Protein AF-0000000080444656 (afdb_homodimer)

Organism: Brassica campestris (NCBI:txid3711)

InterPro domains:
  IPR000922 D-galactoside/L-rhamnose binding SUEL lectin domain [PF02140] (68-140)
  IPR000922 D-galactoside/L-rhamnose binding SUEL lectin domain [PS50228] (54-140)
  IPR043159 D-galactoside/L-rhamnose binding SUEL lectin domain superfamily [G3DSA:2.60.120.740] (39-146)

Solvent-accessible surface area (backbone atoms only — not comparable to full-atom values): 18114 Å² total; per-residue (Å²): 140,79,90,79,83,89,85,91,83,85,91,84,93,83,93,84,92,83,86,79,80,83,78,79,77,78,71,78,71,77,72,74,72,74,70,71,68,70,73,66,72,77,64,67,63,57,49,76,47,60,48,78,46,75,60,71,85,49,70,46,76,50,66,36,79,90,41,89,51,22,20,24,74,42,73,79,41,45,34,38,13,45,47,46,66,53,46,96,90,38,76,57,70,44,81,44,92,27,42,17,86,47,23,42,61,53,49,43,73,64,29,58,78,27,42,60,32,78,43,59,72,46,44,88,71,42,39,66,45,74,52,91,63,71,37,25,38,40,37,24,34,30,27,32,60,109,134,91,79,89,79,90,86,84,92,76,89,78,92,79,75,89,81,82,83,80,80,80,77,80,76,77,71,79,72,78,72,74,71,76,68,72,69,70,72,64,74,76,66,67,62,58,50,77,48,61,48,78,46,77,60,70,83,49,70,46,76,49,65,34,79,90,42,88,53,22,22,23,73,43,72,80,40,45,33,35,12,46,47,45,67,52,47,96,89,38,73,57,68,45,81,46,91,28,40,16,86,49,24,43,61,53,49,43,72,65,30,58,76,26,43,57,31,78,42,61,71,45,47,88,71,42,39,67,46,74,53,92,63,70,39,26,38,40,38,24,34,30,27,30,60,108

Secondary structure (DSSP, 8-state):
------------------------------------------S-SEEEEEEEEE----EEEEE-TT-TTEEEEEEEEEEEES-EE--SS---EE--SS--TTHHHHHHHHHTT-SEEEEE-SHHHH-----SS--EEEEEEEEEE-/------------------------------------------S-SEEEEEEEEE----EEEEE-TT-TTEEEEEEEEEEEES-EE--SS---EE--SS--TTHHHHHHHHHTT-SEEEEE-SHHHH-----SS--EEEEEEEEEE-

Foldseek 3Di:
DDDDDDDDDYDDDDDDDDPDDPPPPPPPPPCPCPCPVPVPVPDDPDDDDDDDDDDDFAKDKDAPPPDPQKFWADWPDKWWFAKDDDDPVTLDIGDDDFTQPCGSVLCCVFGHPGRMGMDGNDCVRRNDTRYPDRTDMDIRTDMDGD/DDDDDDDDDDDDDDDPDDPDPPPPPPPPPPCPPPCPVPVPVPDDPDDDDDDDDDDDFAKDKDAPPPDPQKFWADWPDKWWFAKDDDDPVTLDIGDDDFTQPCGSVLCCVFGHPGRMGMDGRDCVRRNDTRYPDRTDMDIRTDMDGD

Structure (mmCIF, N/CA/C/O backbone):
data_AF-0000000080444656-model_v1
#
loop_
_entity.id
_entity.type
_entity.pdbx_descript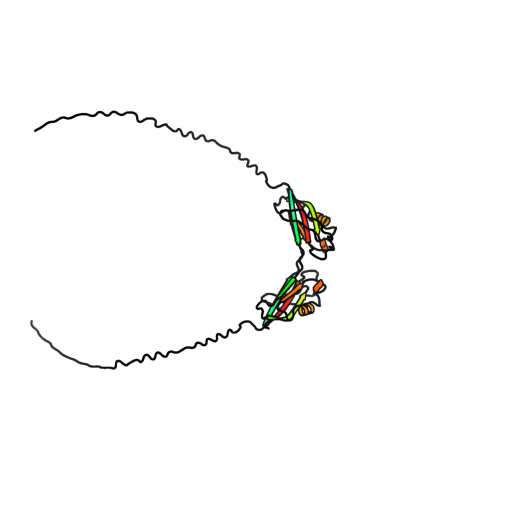ion
1 polymer 'SUEL-type lectin domain-containing protein'
#
loop_
_atom_site.group_PDB
_atom_site.id
_atom_site.type_symbol
_atom_site.label_atom_id
_atom_site.label_alt_id
_atom_site.label_comp_id
_atom_site.label_asym_id
_atom_site.label_entity_id
_atom_site.label_seq_id
_atom_site.pdbx_PDB_ins_code
_atom_site.Cartn_x
_atom_site.Cartn_y
_atom_site.Cartn_z
_atom_site.occupancy
_atom_site.B_iso_or_equiv
_atom_site.auth_seq_id
_atom_site.auth_comp_id
_atom_site.auth_asym_id
_atom_site.auth_atom_id
_atom_site.pdbx_PDB_model_num
ATOM 1 N N . MET A 1 1 ? 5.754 -93.5 90.625 1 20.2 1 MET A N 1
ATOM 2 C CA . MET A 1 1 ? 5.852 -94.562 89.688 1 20.2 1 MET A CA 1
ATOM 3 C C . MET A 1 1 ? 6.762 -94.25 88.5 1 20.2 1 MET A C 1
ATOM 5 O O . MET A 1 1 ? 6.801 -93.062 88.125 1 20.2 1 MET A O 1
ATOM 9 N N . ASP A 1 2 ? 7.363 -95.188 87.75 1 24.02 2 ASP A N 1
ATOM 10 C CA . ASP A 1 2 ? 8.609 -95.562 87.125 1 24.02 2 ASP A CA 1
ATOM 11 C C . ASP A 1 2 ? 8.641 -95.125 85.688 1 24.02 2 ASP A C 1
ATOM 13 O O . ASP A 1 2 ? 9.719 -94.875 85.125 1 24.02 2 ASP A O 1
ATOM 17 N N . THR A 1 3 ? 7.578 -95.375 84.875 1 22.7 3 THR A N 1
ATOM 18 C CA . THR A 1 3 ? 7.949 -96.188 83.688 1 22.7 3 THR A CA 1
ATOM 19 C C . THR A 1 3 ? 8.828 -95.312 82.75 1 22.7 3 THR A C 1
ATOM 21 O O . THR A 1 3 ? 8.766 -94.062 82.812 1 22.7 3 THR A O 1
ATOM 24 N N . SER A 1 4 ? 9.414 -96.062 81.812 1 22.03 4 SER A N 1
ATOM 25 C CA . SER A 1 4 ? 10.57 -96.438 81 1 22.03 4 SER A CA 1
ATOM 26 C C . SER A 1 4 ? 10.641 -95.688 79.688 1 22.03 4 SER A C 1
ATOM 28 O O . SER A 1 4 ? 11.688 -95.125 79.312 1 22.03 4 SER A O 1
ATOM 30 N N . HIS A 1 5 ? 9.82 -96.188 78.688 1 20.22 5 HIS A N 1
ATOM 31 C CA . HIS A 1 5 ? 10.523 -96.938 77.625 1 20.22 5 HIS A CA 1
ATOM 32 C C . HIS A 1 5 ? 11.07 -95.938 76.562 1 20.22 5 HIS A C 1
ATOM 34 O O . HIS A 1 5 ? 12.25 -96 76.188 1 20.22 5 HIS A O 1
ATOM 40 N N . CYS A 1 6 ? 10.328 -95.938 75.438 1 23.39 6 CYS A N 1
ATOM 41 C CA . CYS A 1 6 ? 10.656 -96.562 74.188 1 23.39 6 CYS A CA 1
ATOM 42 C C . CYS A 1 6 ? 11.562 -95.75 73.312 1 23.39 6 CYS A C 1
ATOM 44 O O . CYS A 1 6 ? 11.523 -94.5 73.375 1 23.39 6 CYS A O 1
ATOM 46 N N . HIS A 1 7 ? 11.898 -96.312 72 1 22.19 7 HIS A N 1
ATOM 47 C CA . HIS A 1 7 ? 12.906 -96.812 71.125 1 22.19 7 HIS A CA 1
ATOM 48 C C . HIS A 1 7 ? 13.219 -95.812 70 1 22.19 7 HIS A C 1
ATOM 50 O O . HIS A 1 7 ? 14.383 -95.5 69.75 1 22.19 7 HIS A O 1
ATOM 56 N N . TYR A 1 8 ? 12.445 -96 68.812 1 22.83 8 TYR A N 1
ATOM 57 C CA . TYR A 1 8 ? 13 -96.625 67.562 1 22.83 8 TYR A CA 1
ATOM 58 C C . TYR A 1 8 ? 13.742 -95.562 66.75 1 22.83 8 TYR A C 1
ATOM 60 O O . TYR A 1 8 ? 13.508 -94.375 66.875 1 22.83 8 TYR A O 1
ATOM 68 N N . GLN A 1 9 ? 13.766 -95.875 65.312 1 23.78 9 GLN A N 1
ATOM 69 C CA . GLN A 1 9 ? 14.641 -96.375 64.312 1 23.78 9 GLN A CA 1
ATOM 70 C C . GLN A 1 9 ? 15.023 -95.25 63.312 1 23.78 9 GLN A C 1
ATOM 72 O O . GLN A 1 9 ? 16.203 -95 63.094 1 23.78 9 GLN A O 1
ATOM 77 N N . GLY A 1 10 ? 14.359 -95.188 62.094 1 20.27 10 GLY A N 1
ATOM 78 C CA . GLY A 1 10 ? 14.938 -95.688 60.875 1 20.27 10 GLY A CA 1
ATOM 79 C C . GLY A 1 10 ? 15.664 -94.625 60.062 1 20.27 10 GLY A C 1
ATOM 80 O O . GLY A 1 10 ? 16.844 -94.812 59.75 1 20.27 10 GLY A O 1
ATOM 81 N N . TYR A 1 11 ? 15.039 -94.25 58.781 1 22.5 11 TYR A N 1
ATOM 82 C CA . TYR A 1 11 ? 15.422 -94.688 57.438 1 22.5 11 TYR A CA 1
ATOM 83 C C . TYR A 1 11 ? 16.344 -93.625 56.781 1 22.5 11 TYR A C 1
ATOM 85 O O . TYR A 1 11 ? 16.359 -92.5 57.188 1 22.5 11 TYR A O 1
ATOM 93 N N . ILE A 1 12 ? 16.25 -93.5 55.344 1 25.95 12 ILE A N 1
ATOM 94 C CA . ILE A 1 12 ? 16.938 -93.938 54.125 1 25.95 12 ILE A CA 1
ATOM 95 C C . ILE A 1 12 ? 17.609 -92.688 53.5 1 25.95 12 ILE A C 1
ATOM 97 O O . ILE A 1 12 ? 18.797 -92.75 53.188 1 25.95 12 ILE A O 1
ATOM 101 N N . LEU A 1 13 ? 17.109 -92.188 52.219 1 22.67 13 LEU A N 1
ATOM 102 C CA . LEU A 1 13 ? 17.609 -92.5 50.875 1 22.67 13 LEU A CA 1
ATOM 103 C C . LEU A 1 13 ? 18.484 -91.375 50.375 1 22.67 13 LEU A C 1
ATOM 105 O O . LEU A 1 13 ? 18.391 -90.25 50.844 1 22.67 13 LEU A O 1
ATOM 109 N N . LEU A 1 14 ? 18.578 -91.25 48.844 1 21.33 14 LEU A N 1
ATOM 110 C CA . LEU A 1 14 ? 19.438 -91.438 47.688 1 21.33 14 LEU A CA 1
ATOM 111 C C . LEU A 1 14 ? 19.906 -90.125 47.125 1 21.33 14 LEU A C 1
ATOM 113 O O . LEU A 1 14 ? 21.109 -89.938 46.875 1 21.33 14 LEU A O 1
ATOM 117 N N . LEU A 1 15 ? 19.188 -89.438 46.094 1 24.52 15 LEU A N 1
ATOM 118 C CA . LEU A 1 15 ? 19.594 -89.438 44.688 1 24.52 15 LEU A CA 1
ATOM 119 C C . LEU A 1 15 ? 20.609 -88.312 44.406 1 24.52 15 LEU A C 1
ATOM 121 O O . LEU A 1 15 ? 20.531 -87.25 45.031 1 24.52 15 LEU A O 1
ATOM 125 N N . VAL A 1 16 ? 21.344 -88.312 43.094 1 25.53 16 VAL A N 1
ATOM 126 C CA . VAL A 1 16 ? 22.5 -88.25 42.219 1 25.53 16 VAL A CA 1
ATOM 127 C C . VAL A 1 16 ? 22.641 -86.875 41.625 1 25.53 16 VAL A C 1
ATOM 129 O O . VAL A 1 16 ? 23.734 -86.312 41.594 1 25.53 16 VAL A O 1
ATOM 132 N N . LEU A 1 17 ? 21.797 -86.312 40.562 1 26.06 17 LEU A N 1
ATOM 133 C CA . LEU A 1 17 ? 22.234 -86.188 39.188 1 26.06 17 LEU A CA 1
ATOM 134 C C . LEU A 1 17 ? 23.078 -84.938 39.031 1 26.06 17 LEU A C 1
ATOM 136 O O . LEU A 1 17 ? 23.031 -84 39.844 1 26.06 17 LEU A O 1
ATOM 140 N N . LEU A 1 18 ? 23.406 -84.562 37.438 1 30.03 18 LEU A N 1
ATOM 141 C CA . LEU A 1 18 ? 24.266 -84.188 36.312 1 30.03 18 LEU A CA 1
ATOM 142 C C . LEU A 1 18 ? 24.328 -82.625 36.156 1 30.03 18 LEU A C 1
ATOM 144 O O . LEU A 1 18 ? 23.297 -82 35.938 1 30.03 18 LEU A O 1
ATOM 148 N N . TYR A 1 19 ? 25.312 -82 36.656 1 33.66 19 TYR A N 1
ATOM 149 C CA . TYR A 1 19 ? 25.797 -80.625 36.5 1 33.66 19 TYR A CA 1
ATOM 150 C C . TYR A 1 19 ? 26.078 -80.312 35.031 1 33.66 19 TYR A C 1
ATOM 152 O O . TYR A 1 19 ? 27.109 -80.75 34.5 1 33.66 19 TYR A O 1
ATOM 160 N N . SER A 1 20 ? 25.078 -80.438 34.031 1 30.42 20 SER A N 1
ATOM 161 C CA . SER A 1 20 ? 25.312 -80.188 32.625 1 30.42 20 SER A CA 1
ATOM 162 C C . SER A 1 20 ? 26 -78.812 32.438 1 30.42 20 SER A C 1
ATOM 164 O O . SER A 1 20 ? 25.812 -77.875 33.281 1 30.42 20 SER A O 1
ATOM 166 N N . SER A 1 21 ? 27.031 -78.75 31.422 1 32.69 21 SER A N 1
ATOM 167 C CA . SER A 1 21 ? 28.016 -77.938 30.672 1 32.69 21 SER A CA 1
ATOM 168 C C . SER A 1 21 ? 27.344 -76.875 29.859 1 32.69 21 SER A C 1
ATOM 170 O O . SER A 1 21 ? 26.797 -77.125 28.797 1 32.69 21 SER A O 1
ATOM 172 N N . MET A 1 22 ? 26.438 -76.062 30.297 1 31.73 22 MET A N 1
ATOM 173 C CA . MET A 1 22 ? 25.812 -75.125 29.375 1 31.73 22 MET A CA 1
ATOM 174 C C . MET A 1 22 ? 26.859 -74.25 28.703 1 31.73 22 MET A C 1
ATOM 176 O O . MET A 1 22 ? 27.656 -73.562 29.391 1 31.73 22 MET A O 1
ATOM 180 N N . PHE A 1 23 ? 27.344 -74.625 27.344 1 32.72 23 PHE A N 1
ATOM 181 C CA . PHE A 1 23 ? 28.094 -74 26.281 1 32.72 23 PHE A CA 1
ATOM 182 C C . PHE A 1 23 ? 27.562 -72.625 25.953 1 32.72 23 PHE A C 1
ATOM 184 O O . PHE A 1 23 ? 26.359 -72.5 25.719 1 32.72 23 PHE A O 1
ATOM 191 N N . ASP A 1 24 ? 28.219 -71.625 26.469 1 27.86 24 ASP A N 1
ATOM 192 C CA . ASP A 1 24 ? 28.031 -70.188 26.203 1 27.86 24 ASP A CA 1
ATOM 193 C C . ASP A 1 24 ? 28.266 -69.812 24.734 1 27.86 24 ASP A C 1
ATOM 195 O O . ASP A 1 24 ? 29.391 -69.875 24.25 1 27.86 24 ASP A O 1
ATOM 199 N N . VAL A 1 25 ? 27.5 -70.438 23.766 1 31.27 25 VAL A N 1
ATOM 200 C CA . VAL A 1 25 ? 27.625 -70 22.391 1 31.27 25 VAL A CA 1
ATOM 201 C C . VAL A 1 25 ? 27.438 -68.5 22.312 1 31.27 25 VAL A C 1
ATOM 203 O O . VAL A 1 25 ? 26.344 -67.938 22.594 1 31.27 25 VAL A O 1
ATOM 206 N N . ALA A 1 26 ? 28.438 -67.625 22.578 1 29.19 26 ALA A N 1
ATOM 207 C CA . ALA A 1 26 ? 28.516 -66.188 22.219 1 29.19 26 ALA A CA 1
ATOM 208 C C . ALA A 1 26 ? 28.281 -66 20.734 1 29.19 26 ALA A C 1
ATOM 210 O O . ALA A 1 26 ? 29.125 -66.312 19.906 1 29.19 26 ALA A O 1
ATOM 211 N N . SER A 1 27 ? 27.156 -66.5 20.141 1 28.97 27 SER A N 1
ATOM 212 C CA . SER A 1 27 ? 26.953 -66.062 18.766 1 28.97 27 SER A CA 1
ATOM 213 C C . SER A 1 27 ? 27.031 -64.562 18.625 1 28.97 27 SER A C 1
ATOM 215 O O . SER A 1 27 ? 26.422 -63.844 19.3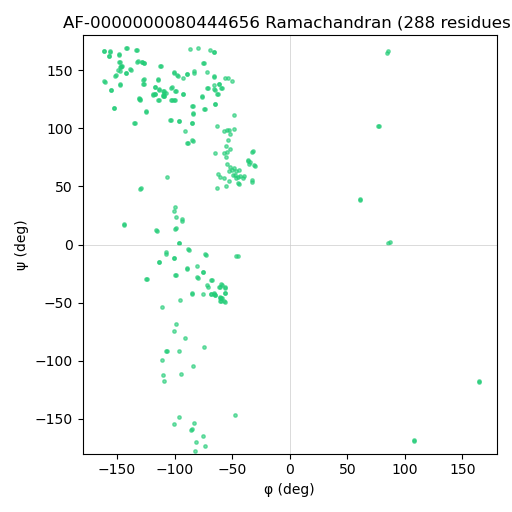91 1 28.97 27 SER A O 1
ATOM 2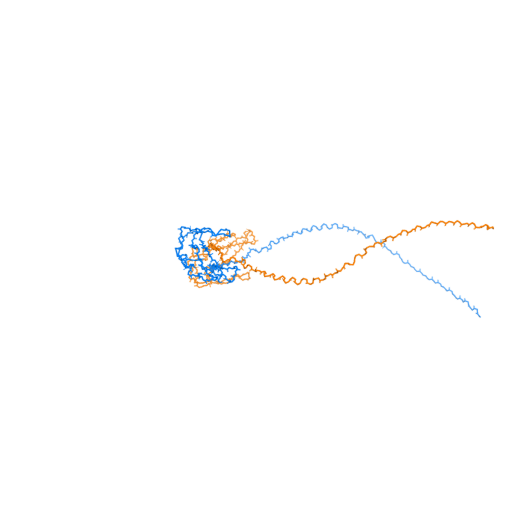17 N N . ASN A 1 28 ? 28.266 -64.062 18.25 1 32.09 28 ASN A N 1
ATOM 218 C CA . ASN A 1 28 ? 28.469 -62.75 17.688 1 32.09 28 ASN A CA 1
ATOM 219 C C . ASN A 1 28 ? 27.406 -62.406 16.641 1 32.09 28 ASN A C 1
ATOM 221 O O . ASN A 1 28 ? 27.344 -63.031 15.586 1 32.09 28 ASN A O 1
ATOM 225 N N . ILE A 1 29 ? 26.109 -62.406 17.016 1 28.58 29 ILE A N 1
ATOM 226 C CA . ILE A 1 29 ? 25.172 -61.906 16.031 1 28.58 29 ILE A CA 1
ATOM 227 C C . ILE A 1 29 ? 25.594 -60.5 15.57 1 28.58 29 ILE A C 1
ATOM 229 O O . ILE A 1 29 ? 25.703 -59.594 16.391 1 28.58 29 ILE A O 1
ATOM 233 N N . ASP A 1 30 ? 26.594 -60.375 14.656 1 30.17 30 ASP A N 1
ATOM 234 C CA . ASP A 1 30 ? 26.812 -59.125 13.906 1 30.17 30 ASP A CA 1
ATOM 235 C C . ASP A 1 30 ? 25.5 -58.594 13.344 1 30.17 30 ASP A C 1
ATOM 237 O O . ASP A 1 30 ? 24.891 -59.219 12.469 1 30.17 30 ASP A O 1
ATOM 241 N N . ILE A 1 31 ? 24.531 -58.219 14.164 1 31.22 31 ILE A N 1
ATOM 242 C CA . ILE A 1 31 ? 23.375 -57.5 13.609 1 31.22 31 ILE A CA 1
ATOM 243 C C . ILE A 1 31 ? 23.844 -56.312 12.766 1 31.22 31 ILE A C 1
ATOM 245 O O . ILE A 1 31 ? 24.422 -55.375 13.297 1 31.22 31 ILE A O 1
ATOM 249 N N . SER A 1 32 ? 24.531 -56.531 11.609 1 29.64 32 SER A N 1
ATOM 250 C CA . SER A 1 32 ? 24.625 -55.469 10.641 1 29.64 32 SER A CA 1
ATOM 251 C C . SER A 1 32 ? 23.281 -54.781 10.445 1 29.64 32 SER A C 1
ATOM 253 O O . SER A 1 32 ? 22.312 -55.406 9.992 1 29.64 32 SER A O 1
ATOM 255 N N . SER A 1 33 ? 22.734 -54.125 11.492 1 29.41 33 SER A N 1
ATOM 256 C CA . SER A 1 33 ? 21.562 -53.312 11.227 1 29.41 33 SER A CA 1
ATOM 257 C C . SER A 1 33 ? 21.812 -52.375 10.039 1 29.41 33 SER A C 1
ATOM 259 O O . SER A 1 33 ? 22.625 -51.469 10.109 1 29.41 33 SER A O 1
ATO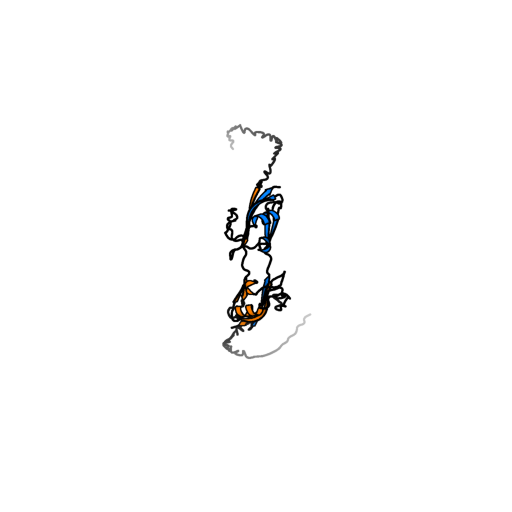M 261 N N . ASP A 1 34 ? 22.031 -52.938 8.828 1 33 34 ASP A N 1
ATOM 262 C CA . ASP A 1 34 ? 21.844 -52.031 7.707 1 33 34 ASP A CA 1
ATOM 263 C C . ASP A 1 34 ? 20.578 -51.188 7.875 1 33 34 ASP A C 1
ATOM 265 O O . ASP A 1 34 ? 19.469 -51.688 7.59 1 33 34 ASP A O 1
ATOM 269 N N . ALA A 1 35 ? 20.344 -50.531 8.922 1 35.69 35 ALA A N 1
ATOM 270 C CA . ALA A 1 35 ? 19.266 -49.562 8.867 1 35.69 35 ALA A CA 1
ATOM 271 C C . ALA A 1 35 ? 19.391 -48.656 7.652 1 35.69 35 ALA A C 1
ATOM 273 O O . ALA A 1 35 ? 20.25 -47.75 7.625 1 35.69 35 ALA A O 1
ATOM 274 N N . ARG A 1 36 ? 19.375 -49.188 6.422 1 35.81 36 ARG A N 1
ATOM 275 C CA . ARG A 1 36 ? 19.016 -48.281 5.336 1 35.81 36 ARG A CA 1
ATOM 276 C C . ARG A 1 36 ? 17.875 -47.344 5.758 1 35.81 36 ARG A C 1
ATOM 278 O O . ARG A 1 36 ? 16.734 -47.781 5.945 1 35.81 36 ARG A O 1
ATOM 285 N N . GLY A 1 37 ? 18.062 -46.594 6.773 1 38.91 37 GLY A N 1
ATOM 286 C CA . GLY A 1 37 ? 17.078 -45.531 6.883 1 38.91 37 GLY A CA 1
ATOM 287 C C . GLY A 1 37 ? 16.641 -44.969 5.539 1 38.91 37 GLY A C 1
ATOM 288 O O . GLY A 1 37 ? 17.453 -44.375 4.816 1 38.91 37 GLY A O 1
ATOM 289 N N . SER A 1 38 ? 15.867 -45.688 4.746 1 40.19 38 SER A N 1
ATOM 290 C CA . SER A 1 38 ? 15.195 -45.031 3.633 1 40.19 38 SER A CA 1
ATOM 291 C C . SER A 1 38 ? 14.789 -43.594 4 1 40.19 38 SER A C 1
ATOM 293 O O . SER A 1 38 ? 14.008 -43.406 4.93 1 40.19 38 SER A O 1
ATOM 295 N N . LYS A 1 39 ? 15.625 -42.688 4.129 1 45.84 39 LYS A N 1
ATOM 296 C CA . LYS A 1 39 ? 15.117 -41.312 4.012 1 45.84 39 LYS A CA 1
ATOM 297 C C . LYS A 1 39 ? 13.953 -41.25 3.025 1 45.84 39 LYS A C 1
ATOM 299 O O . LYS A 1 39 ? 14.164 -41.281 1.811 1 45.84 39 LYS A O 1
ATOM 304 N N . THR A 1 40 ? 12.914 -42.031 3.174 1 47.66 40 THR A N 1
ATOM 305 C CA . THR A 1 40 ? 11.727 -41.625 2.424 1 47.66 40 THR A CA 1
ATOM 306 C C . THR A 1 40 ? 11.641 -40.094 2.303 1 47.66 40 THR A C 1
ATOM 308 O O . THR A 1 40 ? 11.602 -39.406 3.311 1 47.66 40 THR A O 1
ATOM 311 N N . ASP A 1 41 ? 12.328 -39.531 1.451 1 54.22 41 ASP A N 1
ATOM 312 C CA . ASP A 1 41 ? 12.141 -38.125 1.088 1 54.22 41 ASP A CA 1
ATOM 313 C C . ASP A 1 41 ? 10.68 -37.719 1.246 1 54.22 41 ASP A C 1
ATOM 315 O O . ASP A 1 41 ? 9.82 -38.125 0.461 1 54.22 41 ASP A O 1
ATOM 319 N N . SER A 1 42 ? 10.195 -37.656 2.395 1 69.44 42 SER A N 1
ATOM 320 C CA . SER A 1 42 ? 8.859 -37.344 2.902 1 69.44 42 SER A CA 1
ATOM 321 C C . SER A 1 42 ? 8.266 -36.125 2.213 1 69.44 42 SER A C 1
ATOM 323 O O . SER A 1 42 ? 7.102 -35.781 2.434 1 69.44 42 SER A O 1
ATOM 325 N N . ASN A 1 43 ? 9.094 -35.469 1.464 1 72 43 ASN A N 1
ATOM 326 C CA . ASN A 1 43 ? 8.445 -34.344 0.827 1 72 43 ASN A CA 1
ATOM 327 C C . ASN A 1 43 ? 7.555 -34.75 -0.334 1 72 43 ASN A C 1
ATOM 329 O O . ASN A 1 43 ? 7.969 -35.562 -1.175 1 72 43 ASN A O 1
ATOM 333 N N . PRO A 1 44 ? 6.352 -34.312 -0.271 1 80.69 44 PRO A N 1
ATOM 334 C CA . PRO A 1 44 ? 5.457 -34.656 -1.376 1 80.69 44 PRO A CA 1
ATOM 335 C C . PRO A 1 44 ? 6.016 -34.281 -2.74 1 80.69 44 PRO A C 1
ATOM 337 O O . PRO A 1 44 ? 6.793 -33.312 -2.836 1 80.69 44 PRO A O 1
ATOM 340 N N . LYS A 1 45 ? 5.77 -35.062 -3.658 1 90.94 45 LYS A N 1
ATOM 341 C CA . LYS A 1 45 ? 6.18 -34.812 -5.031 1 90.94 45 LYS A CA 1
ATOM 342 C C . LYS A 1 45 ? 5.625 -33.469 -5.52 1 90.94 45 LYS A C 1
ATOM 344 O O . LYS A 1 45 ? 6.297 -32.75 -6.254 1 90.94 45 LYS A O 1
ATOM 349 N N . GLN A 1 46 ? 4.438 -33.219 -5.195 1 95.94 46 GLN A N 1
ATOM 350 C CA . GLN A 1 46 ? 3.795 -31.969 -5.57 1 95.94 46 GLN A CA 1
ATOM 351 C C . GLN A 1 46 ? 2.961 -31.422 -4.422 1 95.94 46 GLN A C 1
ATOM 353 O O . GLN A 1 46 ? 2.451 -32.188 -3.592 1 95.94 46 GLN A O 1
ATOM 358 N N . TYR A 1 47 ? 2.83 -30.078 -4.375 1 95.31 47 TYR A N 1
ATOM 359 C CA . TYR A 1 47 ? 1.886 -29.453 -3.459 1 95.31 47 TYR A CA 1
ATOM 360 C C . TYR A 1 47 ? 1.29 -28.188 -4.074 1 95.31 47 TYR A C 1
ATOM 362 O O . TYR A 1 47 ? 1.864 -27.609 -5 1 95.31 47 TYR A O 1
ATOM 370 N N . VAL A 1 48 ? 0.1 -27.922 -3.584 1 96.38 48 VAL A N 1
ATOM 371 C CA . VAL A 1 48 ? -0.603 -26.719 -4.047 1 96.38 48 VAL A CA 1
ATOM 372 C C . VAL A 1 48 ? -0.507 -25.625 -2.992 1 96.38 48 VAL A C 1
ATOM 374 O O . VAL A 1 48 ? -0.633 -25.891 -1.794 1 96.38 48 VAL A O 1
ATOM 377 N N . ASN A 1 49 ? -0.208 -24.438 -3.447 1 96.25 49 ASN A N 1
ATOM 378 C CA . ASN A 1 49 ? -0.184 -23.25 -2.582 1 96.25 49 ASN A CA 1
ATOM 379 C C . ASN A 1 49 ? -0.919 -22.078 -3.213 1 96.25 49 ASN A C 1
ATOM 381 O O . ASN A 1 49 ? -1.335 -22.156 -4.371 1 96.25 49 ASN A O 1
ATOM 385 N N . CYS A 1 50 ? -1.187 -21.031 -2.379 1 97 50 CYS A N 1
ATOM 386 C CA . CYS A 1 50 ? -1.819 -19.844 -2.947 1 97 50 CYS A CA 1
ATOM 387 C C . CYS A 1 50 ? -1.263 -18.578 -2.316 1 97 50 CYS A C 1
ATOM 389 O O . CYS A 1 50 ? -0.724 -18.609 -1.208 1 97 50 CYS A O 1
ATOM 391 N N . GLY A 1 51 ? -1.219 -17.547 -3.094 1 96.62 51 GLY A N 1
ATOM 392 C CA . GLY A 1 51 ? -0.926 -16.188 -2.641 1 96.62 51 GLY A CA 1
ATOM 393 C C . GLY A 1 51 ? -2.1 -15.242 -2.797 1 96.62 51 GLY A C 1
ATOM 394 O O . GLY A 1 51 ? -2.877 -15.359 -3.744 1 96.62 51 GLY A O 1
ATOM 395 N N . ASN A 1 52 ? -2.232 -14.398 -1.831 1 96.31 52 ASN A N 1
ATOM 396 C CA . ASN A 1 52 ? -3.256 -13.352 -1.82 1 96.31 52 ASN A CA 1
ATOM 397 C C . ASN A 1 52 ? -2.658 -11.984 -1.494 1 96.31 52 ASN A C 1
ATOM 399 O O . ASN A 1 52 ? -1.961 -11.836 -0.491 1 96.31 52 ASN A O 1
ATOM 403 N N . TYR A 1 53 ? -2.918 -11.086 -2.389 1 97.31 53 TYR A N 1
ATOM 404 C CA . TYR A 1 53 ? -2.5 -9.711 -2.164 1 97.31 53 TYR A CA 1
ATOM 405 C C . TYR A 1 53 ? -3.686 -8.758 -2.27 1 97.31 53 TYR A C 1
ATOM 407 O O . TYR A 1 53 ? -4.203 -8.516 -3.363 1 97.31 53 TYR A O 1
ATOM 415 N N . GLU A 1 54 ? -4.016 -8.133 -1.177 1 96.06 54 GLU A N 1
ATOM 416 C CA . GLU A 1 54 ? -5.105 -7.16 -1.145 1 96.06 54 GLU A CA 1
ATOM 417 C C . GLU A 1 54 ? -4.594 -5.746 -1.383 1 96.06 54 GLU A C 1
ATOM 419 O O . GLU A 1 54 ? -3.643 -5.305 -0.734 1 96.06 54 GLU A O 1
ATOM 424 N N . VAL A 1 55 ? -5.254 -5.133 -2.299 1 93.94 55 VAL A N 1
ATOM 425 C CA . VAL A 1 55 ? -4.922 -3.732 -2.553 1 93.94 55 VAL A CA 1
ATOM 426 C C . VAL A 1 55 ? -5.676 -2.838 -1.571 1 93.94 55 VAL A C 1
ATOM 428 O O . VAL A 1 55 ? -6.902 -2.738 -1.629 1 93.94 55 VAL A O 1
ATOM 431 N N . LYS A 1 56 ? -5.004 -2.195 -0.691 1 90.62 56 LYS A N 1
ATOM 432 C CA . LYS A 1 56 ? -5.613 -1.312 0.299 1 90.62 56 LYS A CA 1
ATOM 433 C C . LYS A 1 56 ? -5.477 0.151 -0.111 1 90.62 56 LYS A C 1
ATOM 435 O O . LYS A 1 56 ? -4.531 0.521 -0.809 1 90.62 56 LYS A O 1
ATOM 440 N N . ARG A 1 57 ? -6.496 0.89 0.304 1 88.56 57 ARG A N 1
ATOM 441 C CA . ARG A 1 57 ? -6.387 2.336 0.139 1 88.56 57 ARG A CA 1
ATOM 442 C C . ARG A 1 57 ? -5.211 2.889 0.938 1 88.56 57 ARG A C 1
ATOM 444 O O . ARG A 1 57 ? -4.965 2.459 2.066 1 88.56 57 ARG A O 1
ATOM 451 N N . ARG A 1 58 ? -4.539 3.787 0.292 1 93.69 58 ARG A N 1
ATOM 452 C CA . ARG A 1 58 ? -3.414 4.434 0.963 1 93.69 58 ARG A CA 1
ATOM 453 C C . ARG A 1 58 ? -3.883 5.617 1.801 1 93.69 58 ARG A C 1
ATOM 455 O O . ARG A 1 58 ? -4.203 6.68 1.262 1 93.69 58 ARG A O 1
ATOM 462 N N . GLN A 1 59 ? -3.926 5.426 3.082 1 96.06 59 GLN A N 1
ATOM 463 C CA . GLN A 1 59 ? -4.465 6.426 3.998 1 96.06 59 GLN A CA 1
ATOM 464 C C . GLN A 1 59 ? -3.396 6.902 4.98 1 96.06 59 GLN A C 1
ATOM 466 O O . GLN A 1 59 ? -2.721 6.09 5.613 1 96.06 59 GLN A O 1
ATOM 471 N N . MET A 1 60 ? -3.242 8.172 5.07 1 98.06 60 MET A N 1
ATOM 472 C CA . MET A 1 60 ? -2.346 8.797 6.043 1 98.06 60 MET A CA 1
ATOM 473 C C . MET A 1 60 ? -3.135 9.594 7.078 1 98.06 60 MET A C 1
ATOM 475 O O . MET A 1 60 ? -4.02 10.375 6.723 1 98.06 60 MET A O 1
ATOM 479 N N . THR A 1 61 ? -2.799 9.414 8.328 1 98.06 61 THR A N 1
ATOM 480 C CA . THR A 1 61 ? -3.418 10.18 9.398 1 98.06 61 THR A CA 1
ATOM 481 C C . THR A 1 61 ? -2.5 11.32 9.852 1 98.06 61 THR A C 1
ATOM 483 O O . THR A 1 61 ? -1.328 11.094 10.156 1 98.06 61 THR A O 1
ATOM 486 N N . VAL A 1 62 ? -3.021 12.492 9.812 1 98.25 62 VAL A N 1
ATOM 487 C CA . VAL A 1 62 ? -2.379 13.672 10.383 1 98.25 62 VAL A CA 1
ATOM 488 C C . VAL A 1 62 ? -3.033 14.016 11.719 1 98.25 62 VAL A C 1
ATOM 490 O O . VAL A 1 62 ? -4.246 14.25 11.781 1 98.25 62 VAL A O 1
ATOM 493 N N . SER A 1 63 ? -2.154 14.094 12.781 1 97.94 63 SER A N 1
ATOM 494 C CA . SER A 1 63 ? -2.799 14.242 14.086 1 97.94 63 SER A CA 1
ATOM 495 C C . SER A 1 63 ? -1.905 14.992 15.062 1 97.94 63 SER A C 1
ATOM 497 O O . SER A 1 63 ? -0.68 14.867 15.016 1 97.94 63 SER A O 1
ATOM 499 N N . CYS A 1 64 ? -2.582 15.766 15.898 1 97.25 64 CYS A N 1
ATOM 500 C CA . CYS A 1 64 ? -1.95 16.328 17.094 1 97.25 64 CYS A CA 1
ATOM 501 C C . CYS A 1 64 ? -2.07 15.383 18.266 1 97.25 64 CYS A C 1
ATOM 503 O O . CYS A 1 64 ? -2.959 15.539 19.109 1 97.25 64 CYS A O 1
ATOM 505 N N . SER A 1 65 ? -1.11 14.484 18.375 1 88.94 65 SER A N 1
ATOM 506 C CA . SER A 1 65 ? -1.308 13.32 19.219 1 88.94 65 SER A CA 1
ATOM 507 C C . SER A 1 65 ? -0.714 13.539 20.609 1 88.94 65 SER A C 1
ATOM 509 O O . SER A 1 65 ? -0.826 12.672 21.484 1 88.94 65 SER A O 1
ATOM 511 N N . LYS A 1 66 ? -0.144 14.68 20.891 1 85 66 LYS A N 1
ATOM 512 C CA . LYS A 1 66 ? 0.445 14.898 22.203 1 85 66 LYS A CA 1
ATOM 513 C C . LYS A 1 66 ? -0.631 14.969 23.281 1 85 66 LYS A C 1
ATOM 515 O O . LYS A 1 66 ? -0.445 14.453 24.391 1 85 66 LYS A O 1
ATOM 520 N N . SER A 1 67 ? -1.68 15.664 22.953 1 85.06 67 SER A N 1
ATOM 521 C CA . SER A 1 67 ? -2.832 15.758 23.844 1 85.06 67 SER A CA 1
ATOM 522 C C . SER A 1 67 ? -4.102 16.109 23.078 1 85.06 67 SER A C 1
ATOM 524 O O . SER A 1 67 ? -4.035 16.625 21.969 1 85.06 67 SER A O 1
ATOM 526 N N . ALA A 1 68 ? -5.145 15.852 23.719 1 91 68 ALA A N 1
ATOM 527 C CA . ALA A 1 68 ? -6.438 16.078 23.078 1 91 68 ALA A CA 1
ATOM 528 C C . ALA A 1 68 ? -6.75 17.578 22.984 1 91 68 ALA A C 1
ATOM 530 O O . ALA A 1 68 ? -7.656 17.984 22.266 1 91 68 ALA A O 1
ATOM 531 N N . GLU A 1 69 ? -5.906 18.344 23.641 1 94.19 69 GLU A N 1
ATOM 532 C CA . GLU A 1 69 ? -6.199 19.766 23.688 1 94.19 69 GLU A CA 1
ATOM 533 C C . GLU A 1 69 ? -5.602 20.5 22.5 1 94.19 69 GLU A C 1
ATOM 535 O O . GLU A 1 69 ? -5.816 21.703 22.312 1 94.19 69 GLU A O 1
ATOM 540 N N . TYR A 1 70 ? -4.879 19.781 21.703 1 97.25 70 TYR A N 1
ATOM 541 C CA . TYR A 1 70 ? -4.227 20.422 20.562 1 97.25 70 TYR A CA 1
ATOM 542 C C . TYR A 1 70 ? -5.043 20.234 19.297 1 97.25 70 TYR A C 1
ATOM 544 O O . TYR A 1 70 ? -5.68 19.188 19.094 1 97.25 70 TYR A O 1
ATOM 552 N N . ILE A 1 71 ? -4.984 21.281 18.453 1 98.06 71 ILE A N 1
ATOM 553 C CA . ILE A 1 71 ? -5.59 21.188 17.125 1 98.06 71 ILE A CA 1
ATOM 554 C C . ILE A 1 71 ? -4.609 21.703 16.062 1 98.06 71 ILE A C 1
ATOM 556 O O . ILE A 1 71 ? -3.691 22.453 16.375 1 98.06 71 ILE A O 1
ATOM 560 N N . ILE A 1 72 ? -4.809 21.266 14.836 1 98.69 72 ILE A N 1
ATOM 561 C CA . ILE A 1 72 ? -3.998 21.719 13.711 1 98.69 72 ILE A CA 1
ATOM 562 C C . ILE A 1 72 ? -4.387 23.141 13.336 1 98.69 72 ILE A C 1
ATOM 564 O O . ILE A 1 72 ? -5.512 23.391 12.891 1 98.69 72 ILE A O 1
ATOM 568 N N . THR A 1 73 ? -3.471 24.016 13.477 1 98.56 73 THR A N 1
ATOM 569 C CA . THR A 1 73 ? -3.828 25.422 13.227 1 98.56 73 THR A CA 1
ATOM 570 C C . THR A 1 73 ? -3.104 25.953 12 1 98.56 73 THR A C 1
ATOM 572 O O . THR A 1 73 ? -3.459 27.016 11.477 1 98.56 73 THR A O 1
ATOM 575 N N . LYS A 1 74 ? -2.09 25.25 11.562 1 98.62 74 LYS A N 1
ATOM 576 C CA . LYS A 1 74 ? -1.341 25.672 10.383 1 98.62 74 LYS A CA 1
ATOM 577 C C . LYS A 1 74 ? -0.824 24.469 9.602 1 98.62 74 LYS A C 1
ATOM 579 O O . LYS A 1 74 ? -0.367 23.484 10.195 1 98.62 74 LYS A O 1
ATOM 584 N N . ILE A 1 75 ? -0.92 24.547 8.305 1 98.88 75 ILE A N 1
ATOM 585 C CA . ILE A 1 75 ? -0.219 23.625 7.406 1 98.88 75 ILE A CA 1
ATOM 586 C C . ILE A 1 75 ? 0.982 24.344 6.785 1 98.88 75 ILE A C 1
ATOM 588 O O . ILE A 1 75 ? 0.826 25.172 5.883 1 98.88 75 ILE A O 1
ATOM 592 N N . ASN A 1 76 ? 2.145 23.953 7.25 1 98.5 76 ASN A N 1
ATOM 593 C CA . ASN A 1 76 ? 3.367 24.656 6.867 1 98.5 76 ASN A CA 1
ATOM 594 C C . ASN A 1 76 ? 3.852 24.219 5.488 1 98.5 76 ASN A C 1
ATOM 596 O O . ASN A 1 76 ? 4.531 24.984 4.797 1 98.5 76 ASN A O 1
ATOM 600 N N . PHE A 1 77 ? 3.502 23 5.207 1 98.69 77 PHE A N 1
ATOM 601 C CA . PHE A 1 77 ? 3.975 22.375 3.973 1 98.69 77 PHE A CA 1
ATOM 602 C C . PHE A 1 77 ? 3.117 21.172 3.611 1 98.69 77 PHE A C 1
ATOM 604 O O . PHE A 1 77 ? 2.717 20.406 4.488 1 98.69 77 PHE A O 1
ATOM 611 N N . ALA A 1 78 ? 2.852 21.016 2.367 1 98.81 78 ALA A N 1
ATOM 612 C CA . ALA A 1 78 ? 2.24 19.797 1.843 1 98.81 78 ALA A CA 1
ATOM 613 C C . ALA A 1 78 ? 2.57 19.609 0.365 1 98.81 78 ALA A C 1
ATOM 615 O O . ALA A 1 78 ? 2.473 20.562 -0.425 1 98.81 78 ALA A O 1
ATOM 616 N N . ASP A 1 79 ? 2.963 18.406 0.075 1 98.69 79 ASP A N 1
ATOM 617 C CA . ASP A 1 79 ? 3.291 18.109 -1.313 1 98.69 79 ASP A CA 1
ATOM 618 C C . ASP A 1 79 ? 3.074 16.625 -1.611 1 98.69 79 ASP A C 1
ATOM 620 O O . ASP A 1 79 ? 3.668 15.758 -0.961 1 98.69 79 ASP A O 1
ATOM 624 N N . TYR A 1 80 ? 2.188 16.328 -2.486 1 98.62 80 TYR A N 1
ATOM 625 C CA . TYR A 1 80 ? 1.989 14.992 -3.055 1 98.62 80 TYR A CA 1
ATOM 626 C C . TYR A 1 80 ? 2.725 14.852 -4.383 1 98.62 80 TYR A C 1
ATOM 628 O O . TYR A 1 80 ? 2.336 15.461 -5.383 1 98.62 80 TYR A O 1
ATOM 636 N N . GLY A 1 81 ? 3.742 14.156 -4.344 1 98.12 81 GLY A N 1
ATOM 637 C CA . GLY A 1 81 ? 4.695 14.008 -5.434 1 98.12 81 GLY A CA 1
ATOM 638 C C . GLY A 1 81 ? 6.016 13.406 -4.996 1 98.12 81 GLY A C 1
ATOM 639 O O . GLY A 1 81 ? 6.055 12.266 -4.523 1 98.12 81 GLY A O 1
ATOM 640 N N . ASN A 1 82 ? 7.16 14.188 -5.145 1 97.81 82 ASN A N 1
ATOM 641 C CA . ASN A 1 82 ? 8.453 13.664 -4.715 1 97.81 82 ASN A CA 1
ATOM 642 C C . ASN A 1 82 ? 9.188 14.656 -3.82 1 97.81 82 ASN A C 1
ATOM 644 O O . ASN A 1 82 ? 10.367 14.945 -4.039 1 97.81 82 ASN A O 1
ATOM 648 N N . PRO A 1 83 ? 8.484 15.18 -2.846 1 97.94 83 PRO A N 1
ATOM 649 C CA . PRO A 1 83 ? 9.133 16.109 -1.912 1 97.94 83 PRO A CA 1
ATOM 650 C C . PRO A 1 83 ? 10.203 15.43 -1.06 1 97.94 83 PRO A C 1
ATOM 652 O O . PRO A 1 83 ? 10.32 14.203 -1.065 1 97.94 83 PRO A O 1
ATOM 655 N N . THR A 1 84 ? 10.984 16.266 -0.454 1 97 84 THR A N 1
ATOM 656 C CA . THR A 1 84 ? 12.008 15.75 0.45 1 97 84 THR A CA 1
ATOM 657 C C . THR A 1 84 ? 11.922 16.453 1.807 1 97 84 THR A C 1
ATOM 659 O O . THR A 1 84 ? 11.328 17.516 1.926 1 97 84 THR A O 1
ATOM 662 N N . GLY A 1 85 ? 12.484 15.609 2.639 1 95.12 85 GLY A N 1
ATOM 663 C CA . GLY A 1 85 ? 12.508 16.125 3.998 1 95.12 85 GLY A CA 1
ATOM 664 C C . GLY A 1 85 ? 11.539 15.414 4.922 1 95.12 85 GLY A C 1
ATOM 665 O O . GLY A 1 85 ? 11.125 14.289 4.641 1 95.12 85 GLY A O 1
ATOM 666 N N . CYS A 1 86 ? 11.367 16.094 6.18 1 90 86 CYS A N 1
ATOM 667 C CA . CYS A 1 86 ? 10.516 15.586 7.25 1 90 86 CYS A CA 1
ATOM 668 C C . CYS A 1 86 ? 11.195 14.445 7.992 1 90 86 CYS A C 1
ATOM 670 O O . CYS A 1 86 ? 11.297 13.328 7.473 1 90 86 CYS A O 1
ATOM 672 N N . SER A 1 87 ? 11.664 14.672 9 1 90.88 87 SER A N 1
ATOM 673 C CA . SER A 1 87 ? 12.156 13.695 9.961 1 90.88 87 SER A CA 1
ATOM 674 C C . SER A 1 87 ? 11.844 14.109 11.391 1 90.88 87 SER A C 1
ATOM 676 O O . SER A 1 87 ? 11.375 15.227 11.633 1 90.88 87 SER A O 1
ATOM 678 N N . GLU A 1 88 ? 12.031 13.258 12.25 1 87.56 88 GLU A N 1
ATOM 679 C CA . GLU A 1 88 ? 11.719 13.531 13.648 1 87.56 88 GLU A CA 1
ATOM 680 C C . GLU A 1 88 ? 12.461 14.773 14.141 1 87.56 88 GLU A C 1
ATOM 682 O O . GLU A 1 88 ? 11.883 15.602 14.859 1 87.56 88 GLU A O 1
ATOM 687 N N . ASP A 1 89 ? 13.609 14.922 13.688 1 88.75 89 ASP A N 1
ATOM 688 C CA . ASP A 1 89 ? 14.461 15.992 14.195 1 88.75 89 ASP A CA 1
ATOM 689 C C . ASP A 1 89 ? 14.469 17.188 13.234 1 88.75 89 ASP A C 1
ATOM 691 O O . ASP A 1 89 ? 14.977 18.25 13.562 1 88.75 89 ASP A O 1
ATOM 695 N N . HIS A 1 90 ? 13.961 17 12.078 1 88.31 90 HIS A N 1
ATOM 696 C CA . HIS A 1 90 ? 13.969 18.031 11.039 1 88.31 90 HIS A CA 1
ATOM 697 C C . HIS A 1 90 ? 12.609 18.125 10.359 1 88.31 90 HIS A C 1
ATOM 699 O O . HIS A 1 90 ? 12.273 17.312 9.5 1 88.31 90 HIS A O 1
ATOM 705 N N . LYS A 1 91 ? 11.93 19.203 10.758 1 93.44 91 LYS A N 1
ATOM 706 C CA . LYS A 1 91 ? 10.562 19.359 10.266 1 93.44 91 LYS A CA 1
ATOM 707 C C . LYS A 1 91 ? 10.5 20.344 9.094 1 93.44 91 LYS A C 1
ATOM 709 O O . LYS A 1 91 ? 9.57 21.141 8.992 1 93.44 91 LYS A O 1
ATOM 714 N N . VAL A 1 92 ? 11.578 20.359 8.328 1 93.69 92 VAL A N 1
ATOM 715 C CA . VAL A 1 92 ? 11.617 21.188 7.129 1 93.69 92 VAL A CA 1
ATOM 716 C C . VAL A 1 92 ? 11.57 20.297 5.891 1 93.69 92 VAL A C 1
ATOM 718 O O . VAL A 1 92 ? 12.266 19.281 5.82 1 93.69 92 VAL A O 1
ATOM 721 N N . SER A 1 93 ? 10.648 20.703 5.039 1 97.5 93 SER A N 1
ATOM 722 C CA . SER A 1 93 ? 10.492 19.922 3.816 1 97.5 93 SER A CA 1
ATOM 723 C C . SER A 1 93 ? 10.594 20.812 2.578 1 97.5 93 SER A C 1
ATOM 725 O O . SER A 1 93 ? 10.461 22.031 2.672 1 97.5 93 SER A O 1
ATOM 727 N N . ARG A 1 94 ? 10.945 20.203 1.462 1 97.56 94 ARG A N 1
ATOM 728 C CA . ARG A 1 94 ? 11.125 20.891 0.191 1 97.56 94 ARG A CA 1
ATOM 729 C C . ARG A 1 94 ? 10.305 20.234 -0.912 1 97.56 94 ARG A C 1
ATOM 731 O O . ARG A 1 94 ? 10.219 19 -0.978 1 97.56 94 ARG A O 1
ATOM 738 N N . HIS A 1 95 ? 9.781 21.156 -1.744 1 97.62 95 HIS A N 1
ATOM 739 C CA . HIS A 1 95 ? 9.031 20.656 -2.891 1 97.62 95 HIS A CA 1
ATOM 740 C C . HIS A 1 95 ? 9.938 19.906 -3.861 1 97.62 95 HIS A C 1
ATOM 742 O O . HIS A 1 95 ? 11.109 20.25 -4.016 1 97.62 95 HIS A O 1
ATOM 748 N N . GLY A 1 96 ? 9.312 18.922 -4.387 1 96.56 96 GLY A N 1
ATOM 749 C CA . GLY A 1 96 ? 9.922 18.375 -5.582 1 96.56 96 GLY A CA 1
ATOM 750 C C . GLY A 1 96 ? 9.523 19.109 -6.852 1 96.56 96 GLY A C 1
ATOM 751 O O . GLY A 1 96 ? 9.141 20.281 -6.801 1 96.56 96 GLY A O 1
ATOM 752 N N . ASN A 1 97 ? 9.695 18.438 -7.984 1 95.06 97 ASN A N 1
ATOM 753 C CA . ASN A 1 97 ? 9.469 19.141 -9.25 1 95.06 97 ASN A CA 1
ATOM 754 C C . ASN A 1 97 ? 8.289 18.547 -10.016 1 95.06 97 ASN A C 1
ATOM 756 O O . ASN A 1 97 ? 7.973 18.984 -11.117 1 95.06 97 ASN A O 1
ATOM 760 N N . CYS A 1 98 ? 7.57 17.75 -9.406 1 97.25 98 CYS A N 1
ATOM 761 C CA . CYS A 1 98 ? 6.523 17.078 -10.164 1 97.25 98 CYS A CA 1
ATOM 762 C C . CYS A 1 98 ? 5.273 16.891 -9.312 1 97.25 98 CYS A C 1
ATOM 764 O O . CYS A 1 98 ? 4.449 16.016 -9.602 1 97.25 98 CYS A O 1
ATOM 766 N N . GLY A 1 99 ? 5.121 17.562 -8.266 1 97.56 99 GLY A N 1
ATOM 767 C CA . GLY A 1 99 ? 4.023 17.391 -7.332 1 97.56 99 GLY A CA 1
ATOM 768 C C . GLY A 1 99 ? 2.711 17.953 -7.836 1 97.56 99 GLY A C 1
ATOM 769 O O . GLY A 1 99 ? 2.697 18.812 -8.727 1 97.56 99 GLY A O 1
ATOM 770 N N . ALA A 1 100 ? 1.677 17.406 -7.293 1 98.06 100 ALA A N 1
ATOM 771 C CA . ALA A 1 100 ? 0.346 17.938 -7.582 1 98.06 100 ALA A CA 1
ATOM 772 C C . ALA A 1 100 ? 0.187 19.359 -7.031 1 98.06 100 ALA A C 1
ATOM 774 O O . ALA A 1 100 ? 0.454 19.594 -5.852 1 98.06 100 ALA A O 1
ATOM 775 N N . PRO A 1 101 ? -0.331 20.25 -7.781 1 96.38 101 PRO A N 1
ATOM 776 C CA . PRO A 1 101 ? -0.253 21.672 -7.402 1 96.38 101 PRO A CA 1
ATOM 777 C C . PRO A 1 101 ? -1.224 22.031 -6.281 1 96.38 101 PRO A C 1
ATOM 779 O O . PRO A 1 101 ? -1.001 23 -5.559 1 96.38 101 PRO A O 1
ATOM 782 N N . ASP A 1 102 ? -2.295 21.25 -6.113 1 97.12 102 ASP A N 1
ATOM 783 C CA . ASP A 1 102 ? -3.336 21.672 -5.18 1 97.12 102 ASP A CA 1
ATOM 784 C C . ASP A 1 102 ? -3.189 20.953 -3.84 1 97.12 102 ASP A C 1
ATOM 786 O O . ASP A 1 102 ? -4.082 21.016 -2.994 1 97.12 102 ASP A O 1
ATOM 790 N N . THR A 1 103 ? -2.062 20.328 -3.654 1 98.69 103 THR A N 1
ATOM 791 C CA . THR A 1 103 ? -1.907 19.5 -2.463 1 98.69 103 THR A CA 1
ATOM 792 C C . THR A 1 103 ? -2.084 20.328 -1.197 1 98.69 103 THR A C 1
ATOM 794 O O . THR A 1 103 ? -2.859 19.969 -0.311 1 98.69 103 THR A O 1
ATOM 797 N N . LEU A 1 104 ? -1.398 21.484 -1.12 1 98.69 104 LEU A N 1
ATOM 798 C CA . LEU A 1 104 ? -1.46 22.312 0.083 1 98.69 104 LEU A CA 1
ATOM 799 C C . LEU A 1 104 ? -2.889 22.766 0.358 1 98.69 104 LEU A C 1
ATOM 801 O O . LEU A 1 104 ? -3.367 22.672 1.491 1 98.69 104 LEU A O 1
ATOM 805 N N . ARG A 1 105 ? -3.533 23.203 -0.644 1 98.56 105 ARG A N 1
ATOM 806 C CA . ARG A 1 105 ? -4.91 23.672 -0.504 1 98.56 105 ARG A CA 1
ATOM 807 C C . ARG A 1 105 ? -5.816 22.562 0.015 1 98.56 105 ARG A C 1
ATOM 809 O O . ARG A 1 105 ? -6.625 22.797 0.917 1 98.56 105 ARG A O 1
ATOM 816 N N . ILE A 1 106 ? -5.68 21.391 -0.557 1 98.81 106 ILE A N 1
ATOM 817 C CA . ILE A 1 106 ? -6.531 20.25 -0.205 1 98.81 106 ILE A CA 1
ATOM 818 C C . ILE A 1 106 ? -6.25 19.828 1.234 1 98.81 106 ILE A C 1
ATOM 820 O O . ILE A 1 106 ? -7.176 19.547 1.998 1 98.81 106 ILE A O 1
ATOM 824 N N . VAL A 1 107 ? -5.004 19.797 1.624 1 98.94 107 VAL A N 1
ATOM 825 C CA . VAL A 1 107 ? -4.652 19.422 2.99 1 98.94 107 VAL A CA 1
ATOM 826 C C . VAL A 1 107 ? -5.203 20.453 3.969 1 98.94 107 VAL A C 1
ATOM 828 O O . VAL A 1 107 ? -5.746 20.109 5.02 1 98.94 107 VAL A O 1
ATOM 831 N N . LYS A 1 108 ? -5.074 21.703 3.664 1 98.88 108 LYS A N 1
ATOM 832 C CA . LYS A 1 108 ? -5.641 22.75 4.508 1 98.88 108 LYS A CA 1
ATOM 833 C C . LYS A 1 108 ? -7.141 22.547 4.703 1 98.88 108 LYS A C 1
ATOM 835 O O . LYS A 1 108 ? -7.633 22.562 5.832 1 98.88 108 LYS A O 1
ATOM 840 N N . LYS A 1 109 ? -7.789 22.344 3.635 1 98.75 109 LYS A N 1
ATOM 841 C CA . LYS A 1 109 ? -9.242 22.172 3.66 1 98.75 109 LYS A CA 1
ATOM 842 C C . LYS A 1 109 ? -9.633 20.984 4.535 1 98.75 109 LYS A C 1
ATOM 844 O O . LYS A 1 109 ? -10.641 21.031 5.242 1 98.75 109 LYS A O 1
ATOM 849 N N . ASN A 1 110 ? -8.836 20 4.527 1 98.75 110 ASN A N 1
ATOM 850 C CA . ASN A 1 110 ? -9.203 18.75 5.184 1 98.75 110 ASN A CA 1
ATOM 851 C C . ASN A 1 110 ? -8.766 18.75 6.648 1 98.75 110 ASN A C 1
ATOM 853 O O . ASN A 1 110 ? -9.383 18.062 7.477 1 98.75 110 ASN A O 1
ATOM 857 N N . CYS A 1 111 ? -7.785 19.594 7.008 1 98.81 111 CYS A N 1
ATOM 858 C CA . CYS A 1 111 ? -7.145 19.281 8.281 1 98.81 111 CYS A CA 1
ATOM 859 C C . CYS A 1 111 ? -7.219 20.469 9.234 1 98.81 111 CYS A C 1
ATOM 861 O O . CYS A 1 111 ? -7.199 20.297 10.453 1 98.81 111 CYS A O 1
ATOM 863 N N . LEU A 1 112 ? -7.246 21.688 8.711 1 98.75 112 LEU A N 1
ATOM 864 C CA . LEU A 1 112 ? -7.191 22.844 9.586 1 98.75 112 LEU A CA 1
ATOM 865 C C . LEU A 1 112 ? -8.359 22.844 10.562 1 98.75 112 LEU A C 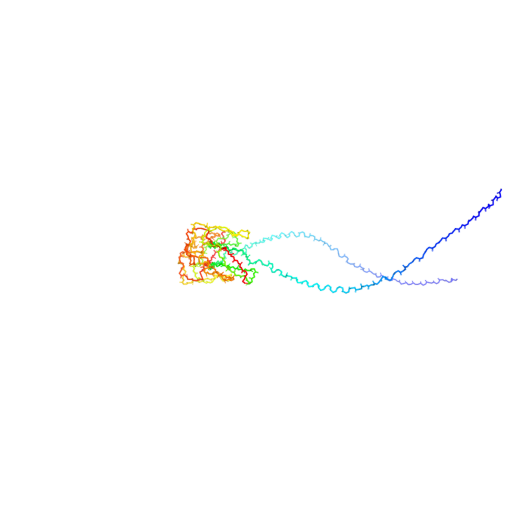1
ATOM 867 O O . LEU A 1 112 ? -9.492 22.547 10.188 1 98.75 112 LEU A O 1
ATOM 871 N N . GLY A 1 113 ? -8.039 23.125 11.836 1 98.25 113 GLY A N 1
ATOM 872 C CA . GLY A 1 113 ? -9.055 23.281 12.867 1 98.25 113 GLY A CA 1
ATOM 873 C C . GLY A 1 113 ? -9.445 21.953 13.516 1 98.25 113 GLY A C 1
ATOM 874 O O . GLY A 1 113 ? -10.328 21.922 14.375 1 98.25 113 GLY A O 1
ATOM 875 N N . LYS A 1 114 ? -8.812 20.891 13.102 1 98.31 114 LYS A N 1
ATOM 876 C CA . LYS A 1 114 ? -9.125 19.562 13.617 1 98.31 114 LYS A CA 1
ATOM 877 C C . LYS A 1 114 ? -7.965 19 14.445 1 98.31 114 LYS A C 1
ATOM 879 O O . LYS A 1 114 ? -6.824 19.438 14.289 1 98.31 114 LYS A O 1
ATOM 884 N N . GLN A 1 115 ? -8.273 18.141 15.336 1 97.75 115 GLN A N 1
ATOM 885 C CA . GLN A 1 115 ? -7.242 17.406 16.062 1 97.75 115 GLN A CA 1
ATOM 886 C C . GLN A 1 115 ? -6.555 16.391 15.18 1 97.75 115 GLN A C 1
ATOM 888 O O . GLN A 1 115 ? -5.359 16.125 15.328 1 97.75 115 GLN A O 1
ATOM 893 N N . LYS A 1 116 ? -7.371 15.789 14.289 1 98.25 116 LYS A N 1
ATOM 894 C CA . LYS A 1 116 ? -6.914 14.727 13.406 1 98.25 116 LYS A CA 1
ATOM 895 C C . LYS A 1 116 ? -7.66 14.766 12.07 1 98.25 116 LYS A C 1
ATOM 897 O O . LYS A 1 116 ? -8.828 15.156 12.016 1 98.25 116 LYS A O 1
ATOM 902 N N 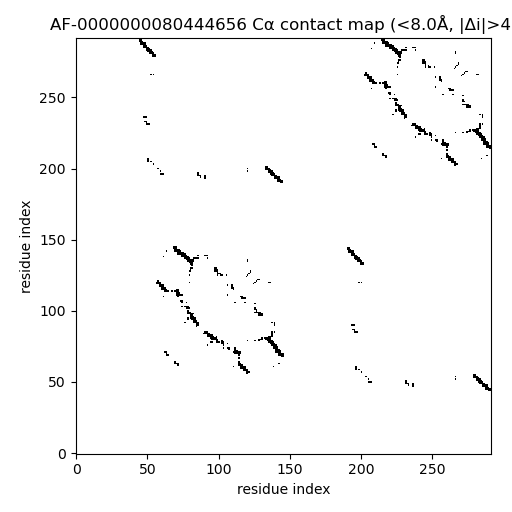. CYS A 1 117 ? -6.977 14.328 11 1 98.5 117 CYS A N 1
ATOM 903 C CA . CYS A 1 117 ? -7.605 14.18 9.695 1 98.5 117 CYS A CA 1
ATOM 904 C C . CYS A 1 117 ? -7.004 13.008 8.93 1 98.5 117 CYS A C 1
ATOM 906 O O . CYS A 1 117 ? -5.906 12.547 9.258 1 98.5 117 CYS A O 1
ATOM 908 N N . GLU A 1 118 ? -7.781 12.445 8.062 1 98.38 118 GLU A N 1
ATOM 909 C CA . GLU A 1 118 ? -7.371 11.336 7.207 1 98.38 118 GLU A CA 1
ATOM 910 C C . GLU A 1 118 ? -7.242 11.781 5.754 1 98.38 118 GLU A C 1
ATOM 912 O O . GLU A 1 118 ? -8.156 12.398 5.207 1 98.38 118 GLU A O 1
ATOM 917 N N . LEU A 1 119 ? -6.125 11.484 5.184 1 98.69 119 LEU A N 1
ATOM 918 C CA . LEU A 1 119 ? -5.852 11.805 3.785 1 98.69 119 LEU A CA 1
ATOM 919 C C . LEU A 1 119 ? -5.633 10.531 2.973 1 98.69 119 LEU A C 1
ATOM 921 O O . LEU A 1 119 ? -4.852 9.664 3.369 1 98.69 119 LEU A O 1
ATOM 925 N N . TYR A 1 120 ? -6.312 10.414 1.876 1 96.81 120 TYR A N 1
ATOM 926 C CA . TYR A 1 120 ? -6.023 9.344 0.929 1 96.81 120 TYR A CA 1
ATOM 927 C C . TYR A 1 120 ? -4.891 9.742 -0.013 1 96.81 120 TYR A C 1
ATOM 929 O O . TYR A 1 120 ? -5 10.727 -0.742 1 96.81 120 TYR A O 1
ATOM 937 N N . VAL A 1 121 ? -3.826 8.969 0.035 1 97.44 121 VAL A N 1
ATOM 938 C CA . VAL A 1 121 ? -2.646 9.305 -0.757 1 97.44 121 VAL A CA 1
ATOM 939 C C . VAL A 1 121 ? -2.807 8.766 -2.176 1 97.44 121 VAL A C 1
ATOM 941 O O . VAL A 1 121 ? -2.389 7.641 -2.471 1 97.44 121 VAL A O 1
ATOM 944 N N . SER A 1 122 ? -3.389 9.602 -2.994 1 93.88 122 SER A N 1
ATOM 945 C CA . SER A 1 122 ? -3.74 9.156 -4.336 1 93.88 122 SER A CA 1
ATOM 946 C C . SER A 1 122 ? -3.969 10.336 -5.273 1 93.88 122 SER A C 1
ATOM 948 O O . SER A 1 122 ? -4.219 11.453 -4.82 1 93.88 122 SER A O 1
ATOM 950 N N . ASP A 1 123 ? -4.008 10.016 -6.586 1 93.31 123 ASP A N 1
ATOM 951 C CA . ASP A 1 123 ? -4.32 11.008 -7.605 1 93.31 123 ASP A CA 1
ATOM 952 C C . ASP A 1 123 ? -5.77 11.469 -7.5 1 93.31 123 ASP A C 1
ATOM 954 O O . ASP A 1 123 ? -6.098 12.602 -7.852 1 93.31 123 ASP A O 1
ATOM 958 N N . GLU A 1 124 ? -6.566 10.578 -7.047 1 92.25 124 GLU A N 1
ATOM 959 C CA . GLU A 1 124 ? -7.977 10.922 -6.914 1 92.25 124 GLU A CA 1
ATOM 960 C C . GLU A 1 124 ? -8.172 12.078 -5.941 1 92.25 124 GLU A C 1
ATOM 962 O O . GLU A 1 124 ? -9.031 12.938 -6.156 1 92.25 124 GLU A O 1
ATOM 967 N N . MET A 1 125 ? -7.395 12.109 -4.926 1 96.56 125 MET A N 1
ATOM 968 C CA . MET A 1 125 ? -7.555 13.156 -3.92 1 96.56 125 MET A CA 1
ATOM 969 C C . MET A 1 125 ? -6.812 14.422 -4.328 1 96.56 125 MET A C 1
ATOM 971 O O . MET A 1 125 ? -7.367 15.523 -4.262 1 96.56 125 MET A O 1
ATOM 975 N N . PHE A 1 126 ? -5.625 14.258 -4.828 1 97.88 126 PHE A N 1
ATOM 976 C CA . PHE A 1 126 ? -4.754 15.422 -4.938 1 97.88 126 PHE A CA 1
ATOM 977 C C . PHE A 1 126 ? -4.613 15.852 -6.391 1 97.88 126 PHE A C 1
ATOM 979 O O . PHE A 1 126 ? -4.098 16.938 -6.676 1 97.88 126 PHE A O 1
ATOM 986 N N . GLY A 1 127 ? -5.156 15.062 -7.281 1 94.38 127 GLY A N 1
ATOM 987 C CA . GLY A 1 127 ? -4.824 15.234 -8.688 1 94.38 127 GLY A CA 1
ATOM 988 C C . GLY A 1 127 ? -3.545 14.523 -9.086 1 94.38 127 GLY A C 1
ATOM 989 O O . GLY A 1 127 ? -2.816 14.016 -8.234 1 94.38 127 GLY A O 1
ATOM 990 N N . PRO A 1 128 ? -3.354 14.383 -10.406 1 90.88 128 PRO A N 1
ATOM 991 C CA . PRO A 1 128 ? -2.164 13.664 -10.867 1 90.88 128 PRO A CA 1
ATOM 992 C C . PRO A 1 128 ? -0.864 14.352 -10.453 1 90.88 128 PRO A C 1
ATOM 994 O O . PRO A 1 128 ? -0.751 15.578 -10.547 1 90.88 128 PRO A O 1
ATOM 997 N N . SER A 1 129 ? -0.151 13.383 -9.898 1 84.81 129 SER A N 1
ATOM 998 C CA . SER A 1 129 ? 1.237 13.828 -9.836 1 84.81 129 SER A CA 1
ATOM 999 C C . SER A 1 129 ? 1.952 13.594 -11.164 1 84.81 129 SER A C 1
ATOM 1001 O O . SER A 1 129 ? 1.48 12.828 -12 1 84.81 129 SER A O 1
ATOM 1003 N N . HIS A 1 130 ? 2.902 14.336 -11.609 1 91.56 130 HIS A N 1
ATOM 1004 C CA . HIS A 1 130 ? 3.668 14.117 -12.836 1 91.56 130 HIS A CA 1
ATOM 1005 C C . HIS A 1 130 ? 4.949 13.336 -12.547 1 91.56 130 HIS A C 1
ATOM 1007 O O . HIS A 1 130 ? 5.855 13.297 -13.383 1 91.56 130 HIS A O 1
ATOM 1013 N N . CYS A 1 131 ? 4.859 12.672 -11.391 1 94 131 CYS A N 1
ATOM 1014 C CA . CYS A 1 131 ? 6.043 11.906 -11.016 1 94 131 CYS A CA 1
ATOM 1015 C C . CYS A 1 131 ? 5.973 10.492 -11.594 1 94 131 CYS A C 1
ATOM 1017 O O . CYS A 1 131 ? 4.898 9.891 -11.648 1 94 131 CYS A O 1
ATOM 1019 N N . LYS A 1 132 ? 7.062 9.938 -11.938 1 89.12 132 LYS A N 1
ATOM 1020 C CA . LYS A 1 132 ? 7.117 8.578 -12.461 1 89.12 132 LYS A CA 1
ATOM 1021 C C . LYS A 1 132 ? 7.523 7.59 -11.375 1 89.12 132 LYS A C 1
ATOM 1023 O O . LYS A 1 132 ? 7.23 6.395 -11.477 1 89.12 132 LYS A O 1
ATOM 1028 N N . LYS A 1 133 ? 8.25 8.109 -10.383 1 89.44 133 LYS A N 1
ATOM 1029 C CA . LYS A 1 133 ? 8.742 7.262 -9.305 1 89.44 133 LYS A CA 1
ATOM 1030 C C . LYS A 1 133 ? 8.828 8.031 -7.988 1 89.44 133 LYS A C 1
ATOM 1032 O O . LYS A 1 133 ? 8.711 9.258 -7.977 1 89.44 133 LYS A O 1
ATOM 1037 N N . ASP A 1 134 ? 8.938 7.297 -6.871 1 92.25 134 ASP A N 1
ATOM 1038 C CA . ASP A 1 134 ? 9.195 7.848 -5.543 1 92.25 134 ASP A CA 1
ATOM 1039 C C . ASP A 1 134 ? 8.078 8.797 -5.117 1 92.25 134 ASP A C 1
ATOM 1041 O O . ASP A 1 134 ? 8.344 9.875 -4.574 1 92.25 134 ASP A O 1
ATOM 1045 N N . ILE A 1 135 ? 6.91 8.438 -5.449 1 96.12 135 ILE A N 1
ATOM 1046 C CA . ILE A 1 135 ? 5.762 9.25 -5.082 1 96.12 135 ILE A CA 1
ATOM 1047 C C . ILE A 1 135 ? 5.516 9.156 -3.576 1 96.12 135 ILE A C 1
ATOM 1049 O O . ILE A 1 135 ? 5.594 8.07 -3 1 96.12 135 ILE A O 1
ATOM 1053 N N . LYS A 1 136 ? 5.285 10.297 -2.984 1 97.81 136 LYS A N 1
ATOM 1054 C CA . LYS A 1 136 ? 4.949 10.32 -1.563 1 97.81 136 LYS A CA 1
ATOM 1055 C C . LYS A 1 136 ? 4.164 11.578 -1.204 1 97.81 136 LYS A C 1
ATOM 1057 O O . LYS A 1 136 ? 4.051 12.5 -2.016 1 97.81 136 LYS A O 1
ATOM 1062 N N . LEU A 1 137 ? 3.578 11.578 -0.071 1 98.38 137 LEU A N 1
ATOM 1063 C CA . LEU A 1 137 ? 2.957 12.742 0.547 1 98.38 137 LEU A CA 1
ATOM 1064 C C . LEU A 1 137 ? 3.701 13.148 1.814 1 98.38 137 LEU A C 1
ATOM 1066 O O . LEU A 1 137 ? 3.932 12.32 2.697 1 98.38 137 LEU A O 1
ATOM 1070 N N . ILE A 1 138 ? 4.125 14.422 1.81 1 98.62 138 ILE A N 1
ATOM 1071 C CA . ILE A 1 138 ? 4.656 14.984 3.045 1 98.62 138 ILE A CA 1
ATOM 1072 C C . ILE A 1 138 ? 3.77 16.141 3.504 1 98.62 138 ILE A C 1
ATOM 1074 O O . ILE A 1 138 ? 3.357 16.969 2.695 1 98.62 138 ILE A O 1
ATOM 1078 N N . VAL A 1 139 ? 3.486 16.156 4.77 1 98.81 139 VAL A N 1
ATOM 1079 C CA . VAL A 1 139 ? 2.734 17.234 5.398 1 98.81 139 VAL A CA 1
ATOM 1080 C C . VAL A 1 139 ? 3.471 17.719 6.648 1 98.81 139 VAL A C 1
ATOM 1082 O O . VAL A 1 139 ? 3.869 16.922 7.492 1 98.81 139 VAL A O 1
ATOM 1085 N N . VAL A 1 140 ? 3.734 18.938 6.703 1 98.75 140 VAL A N 1
ATOM 1086 C CA . VAL A 1 140 ? 4.246 19.594 7.902 1 98.75 140 VAL A CA 1
ATOM 1087 C C . VAL A 1 140 ? 3.166 20.5 8.492 1 98.75 140 VAL A C 1
ATOM 1089 O O . VAL A 1 140 ? 2.547 21.297 7.777 1 98.75 140 VAL A O 1
ATOM 1092 N N . PHE A 1 141 ? 2.969 20.375 9.781 1 98.38 141 PHE A N 1
ATOM 1093 C CA . PHE A 1 141 ? 1.817 21.062 10.352 1 98.38 141 PHE A CA 1
ATOM 1094 C C . PHE A 1 141 ? 2.107 21.5 11.781 1 98.38 141 PHE A C 1
ATOM 1096 O O . PHE A 1 141 ? 2.986 20.953 12.445 1 98.38 141 PHE A O 1
ATOM 1103 N N . THR A 1 142 ? 1.375 22.5 12.219 1 98.06 142 THR A N 1
ATOM 1104 C CA . THR A 1 142 ? 1.509 23.062 13.562 1 98.06 142 THR A CA 1
ATOM 1105 C C . THR A 1 142 ? 0.294 22.703 14.414 1 98.06 142 THR A C 1
ATOM 1107 O O . THR A 1 142 ? -0.847 22.891 13.984 1 98.06 142 THR A O 1
ATOM 1110 N N . CYS A 1 143 ? 0.596 22.188 15.5 1 97.94 143 CYS A N 1
ATOM 1111 C CA . CYS A 1 143 ? -0.409 21.922 16.531 1 97.94 143 CYS A CA 1
ATOM 1112 C C . CYS A 1 143 ? -0.398 23 17.594 1 97.94 143 CYS A C 1
ATOM 1114 O O . CYS A 1 143 ? 0.663 23.359 18.109 1 97.94 143 CYS A O 1
ATOM 1116 N N . THR A 1 144 ? -1.574 23.5 17.938 1 97.62 144 THR A N 1
ATOM 1117 C CA . THR A 1 144 ? -1.719 24.531 18.953 1 97.62 144 THR A CA 1
ATOM 1118 C C . THR A 1 144 ? -2.734 24.109 20.016 1 97.62 144 THR A C 1
ATOM 1120 O O . THR A 1 144 ? -3.773 23.531 19.688 1 97.62 144 THR A O 1
ATOM 1123 N N . LYS A 1 145 ? -2.391 24.391 21.25 1 94.56 145 LYS A N 1
ATOM 1124 C CA . LYS A 1 145 ? -3.318 24.094 22.344 1 94.56 145 LYS A CA 1
ATOM 1125 C C . LYS A 1 145 ? -4.586 24.938 22.219 1 94.56 145 LYS A C 1
ATOM 1127 O O . LYS A 1 145 ? -4.516 26.156 22.047 1 94.56 145 LYS A O 1
ATOM 1132 N N . ALA A 1 146 ? -5.688 24.297 22.125 1 85.12 146 ALA A N 1
ATOM 1133 C CA . ALA A 1 146 ? -6.973 24.969 21.984 1 85.12 146 ALA A CA 1
ATOM 1134 C C . ALA A 1 146 ? -7.375 25.656 23.281 1 85.12 146 ALA A C 1
ATOM 1136 O O . ALA A 1 146 ? -7.016 25.203 24.375 1 85.12 146 ALA A O 1
ATOM 1137 N N . MET B 1 1 ? 47.906 -15.766 120 1 20.02 1 MET B N 1
ATOM 1138 C CA . MET B 1 1 ? 48.469 -14.438 120.25 1 20.02 1 MET B CA 1
ATOM 1139 C C . MET B 1 1 ? 47.719 -13.375 119.438 1 20.02 1 MET B C 1
ATOM 1141 O O . MET B 1 1 ? 46.938 -13.703 118.562 1 20.02 1 MET B O 1
ATOM 1145 N N . ASP B 1 2 ? 48.5 -12.711 118.562 1 20.84 2 ASP B N 1
ATOM 1146 C CA . ASP B 1 2 ? 48.625 -11.266 118.375 1 20.84 2 ASP B CA 1
ATOM 1147 C C . ASP B 1 2 ? 47.5 -10.711 117.562 1 20.84 2 ASP B C 1
ATOM 1149 O O . ASP B 1 2 ? 46.906 -11.438 116.75 1 20.84 2 ASP B O 1
ATOM 1153 N N . THR B 1 3 ? 47.375 -9.406 117.5 1 24.64 3 THR B N 1
ATOM 1154 C CA . THR B 1 3 ? 46.75 -8.102 117.625 1 24.64 3 THR B CA 1
ATOM 1155 C C . THR B 1 3 ? 46.469 -7.504 116.25 1 24.64 3 THR B C 1
ATOM 1157 O O . THR B 1 3 ? 45.469 -6.793 116.062 1 24.64 3 THR B O 1
ATOM 1160 N N . SER B 1 4 ? 47.5 -7.375 115.25 1 22.2 4 SER B N 1
ATOM 1161 C CA . SER B 1 4 ? 47.812 -5.996 114.875 1 22.2 4 SER B CA 1
ATOM 1162 C C . SER B 1 4 ? 46.688 -5.418 114 1 22.2 4 SER B C 1
ATOM 1164 O O . SER B 1 4 ? 45.938 -6.16 113.375 1 22.2 4 SER B O 1
ATOM 1166 N N . HIS B 1 5 ? 46.969 -4.211 113.5 1 21.8 5 HIS B N 1
ATOM 1167 C CA . HIS B 1 5 ? 46.594 -2.811 113.375 1 21.8 5 HIS B CA 1
ATOM 1168 C C . HIS B 1 5 ? 45.875 -2.51 112.062 1 21.8 5 HIS B C 1
ATOM 1170 O O . HIS B 1 5 ? 44.844 -1.827 112.062 1 21.8 5 HIS B O 1
ATOM 1176 N N . CYS B 1 6 ? 46.562 -2.594 110.938 1 24.22 6 CYS B N 1
ATOM 1177 C CA . CYS B 1 6 ? 46.875 -1.316 110.312 1 24.22 6 CYS B CA 1
ATOM 1178 C C . CYS B 1 6 ? 45.625 -0.735 109.625 1 24.22 6 CYS B C 1
ATOM 1180 O O . CYS B 1 6 ? 44.719 -1.474 109.25 1 24.22 6 CYS B O 1
ATOM 1182 N N . HIS B 1 7 ? 45.781 0.405 108.625 1 23.91 7 HIS B N 1
ATOM 1183 C CA . HIS B 1 7 ? 45.625 1.835 108.375 1 23.91 7 HIS B CA 1
ATOM 1184 C C . HIS B 1 7 ? 44.5 2.105 107.438 1 23.91 7 HIS B C 1
ATOM 1186 O O . HIS B 1 7 ? 43.562 2.846 107.75 1 23.91 7 HIS B O 1
ATOM 1192 N N . TYR B 1 8 ? 44.875 2.73 106.188 1 21.88 8 TYR B N 1
ATOM 1193 C CA . TYR B 1 8 ? 44.719 4.129 105.812 1 21.88 8 TYR B CA 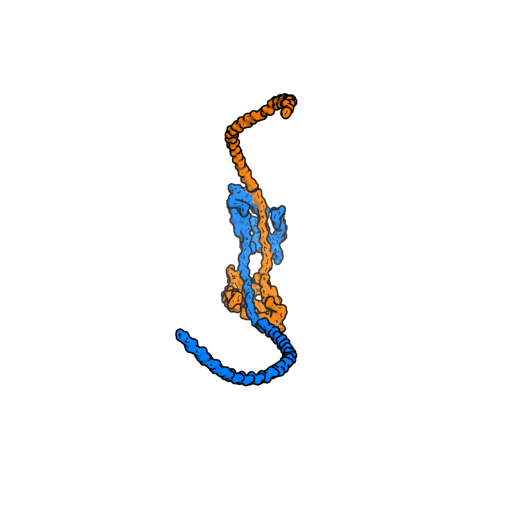1
ATOM 1194 C C . TYR B 1 8 ? 43.438 4.332 105 1 21.88 8 TYR B C 1
ATOM 1196 O O . TYR B 1 8 ? 42.625 5.203 105.312 1 21.88 8 TYR B O 1
ATOM 1204 N N . GLN B 1 9 ? 43.438 4.258 103.5 1 25.78 9 GLN B N 1
ATOM 1205 C CA . GLN B 1 9 ? 43.438 5.461 102.625 1 25.78 9 GLN B CA 1
ATOM 1206 C C . GLN B 1 9 ? 42.031 5.848 102.25 1 25.78 9 GLN B C 1
ATOM 1208 O O . GLN B 1 9 ? 41.188 4.98 101.938 1 25.78 9 GLN B O 1
ATOM 1213 N N . GLY B 1 10 ? 41.656 7.227 102.125 1 23.69 10 GLY B N 1
ATOM 1214 C CA . GLY B 1 10 ? 40.688 8.32 102.125 1 23.69 10 GLY B CA 1
ATOM 1215 C C . GLY B 1 10 ? 39.938 8.406 100.812 1 23.69 10 GLY B C 1
ATOM 1216 O O . GLY B 1 10 ? 39 9.172 100.688 1 23.69 10 GLY B O 1
ATOM 1217 N N . TYR B 1 11 ? 40.344 7.828 99.562 1 25.39 11 TYR B N 1
ATOM 1218 C CA . TYR B 1 11 ? 40.188 8.828 98.5 1 25.39 11 TYR B CA 1
ATOM 1219 C C . TYR B 1 11 ? 38.75 9.203 98.25 1 25.39 11 TYR B C 1
ATOM 1221 O O . TYR B 1 11 ? 37.875 8.328 98.188 1 25.39 11 TYR B O 1
ATOM 1229 N N . ILE B 1 12 ? 38.438 10.57 98.062 1 28.98 12 ILE B N 1
ATOM 1230 C CA . ILE B 1 12 ? 37.438 11.625 98.062 1 28.98 12 ILE B CA 1
ATOM 1231 C C . ILE B 1 12 ? 36.594 11.492 96.812 1 28.98 12 ILE B C 1
ATOM 1233 O O . ILE B 1 12 ? 35.344 11.656 96.812 1 28.98 12 ILE B O 1
ATOM 1237 N N . LEU B 1 13 ? 37.094 11.203 95.5 1 26.05 13 LEU B N 1
ATOM 1238 C CA . LEU B 1 13 ? 36.812 12.273 94.562 1 26.05 13 LEU B CA 1
ATOM 1239 C C . LEU B 1 13 ? 35.344 12.336 94.188 1 26.05 13 LEU B C 1
ATOM 1241 O O . LEU B 1 13 ? 34.688 11.305 94 1 26.05 13 LEU B O 1
ATOM 1245 N N . LEU B 1 14 ? 34.781 13.641 93.875 1 25.94 14 LEU B N 1
ATOM 1246 C CA . LEU B 1 14 ? 33.719 14.625 93.75 1 25.94 14 LEU B CA 1
ATOM 1247 C C . LEU B 1 14 ? 32.844 14.344 92.562 1 25.94 14 LEU B C 1
ATOM 1249 O O . LEU B 1 14 ? 31.625 14.289 92.625 1 25.94 14 LEU B O 1
ATOM 1253 N N . LEU B 1 15 ? 33.125 14.859 91.25 1 27.61 15 LEU B N 1
ATOM 1254 C CA . LEU B 1 15 ? 32.344 15.922 90.625 1 27.61 15 LEU B CA 1
ATOM 1255 C C . LEU B 1 15 ? 31.344 15.352 89.688 1 27.61 15 LEU B C 1
ATOM 1257 O O . LEU B 1 15 ? 30.75 16.094 88.875 1 27.61 15 LEU B O 1
ATOM 1261 N N . VAL B 1 16 ? 30.781 14.18 89.625 1 30.75 16 VAL B N 1
ATOM 1262 C CA . VAL B 1 16 ? 30.172 13.812 88.375 1 30.75 16 VAL B CA 1
ATOM 1263 C C . VAL B 1 16 ? 29.016 14.773 88.062 1 30.75 16 VAL B C 1
ATOM 1265 O O . VAL B 1 16 ? 28.047 14.844 88.812 1 30.75 16 VAL B O 1
ATOM 1268 N N . LEU B 1 17 ? 29.234 15.797 87.125 1 27.58 17 LEU B N 1
ATOM 1269 C CA . LEU B 1 17 ? 28.562 16.922 86.5 1 27.58 17 LEU B CA 1
ATOM 1270 C C . LEU B 1 17 ? 27.172 16.516 86 1 27.58 17 LEU B C 1
ATOM 1272 O O . LEU B 1 17 ? 26.875 15.328 85.875 1 27.58 17 LEU B O 1
ATOM 1276 N N . LEU B 1 18 ? 26.703 17.25 84.688 1 31.94 18 LEU B N 1
ATOM 1277 C CA . LEU B 1 18 ? 25.812 18.219 84.062 1 31.94 18 LEU B CA 1
ATOM 1278 C C . LEU B 1 18 ? 24.734 17.484 83.25 1 31.94 18 LEU B C 1
ATOM 1280 O O . LEU B 1 18 ? 25.016 16.969 82.125 1 31.94 18 LEU B O 1
ATOM 1284 N N . TYR B 1 19 ? 23.875 16.594 83.688 1 34.28 19 TYR B N 1
ATOM 1285 C CA . TYR B 1 19 ? 22.859 15.977 82.812 1 34.28 19 TYR B CA 1
ATOM 1286 C C . TYR B 1 19 ? 21.859 17.016 82.312 1 34.28 19 TYR B C 1
ATOM 1288 O O . TYR B 1 19 ? 21.094 17.578 83.125 1 34.28 19 TYR B O 1
ATOM 1296 N N . SER B 1 20 ? 22.219 17.859 81.25 1 32.97 20 SER B N 1
ATOM 1297 C CA . SER B 1 20 ? 21.391 18.828 80.5 1 32.97 20 SER B CA 1
ATOM 1298 C C . SER B 1 20 ? 20.078 18.219 80.062 1 32.97 20 SER B C 1
ATOM 1300 O O . SER B 1 20 ? 20.047 17.078 79.625 1 32.97 20 SER B O 1
ATOM 1302 N N . SER B 1 21 ? 18.906 18.641 80.625 1 33.91 21 SER B N 1
ATOM 1303 C CA . SER B 1 21 ? 17.469 18.516 80.375 1 33.91 21 SER B CA 1
ATOM 1304 C C . SER B 1 21 ? 17.078 18.969 79 1 33.91 21 SER B C 1
ATOM 1306 O O . SER B 1 21 ? 17.219 20.156 78.625 1 33.91 21 SER B O 1
ATOM 1308 N N . MET B 1 22 ? 17.328 18.203 77.875 1 33 22 MET B N 1
ATOM 1309 C CA . MET B 1 22 ? 16.922 18.453 76.5 1 33 22 MET B CA 1
ATOM 1310 C C . MET B 1 22 ? 15.414 18.594 76.375 1 33 22 MET B C 1
ATOM 1312 O O . MET B 1 22 ? 14.672 17.672 76.75 1 33 22 MET B O 1
ATOM 1316 N N . PHE B 1 23 ? 14.781 19.828 76.75 1 33.72 23 PHE B N 1
ATOM 1317 C CA . PHE B 1 23 ? 13.406 20.25 76.5 1 33.72 23 PHE B CA 1
ATOM 1318 C C . PHE B 1 23 ? 13.047 20.125 75.062 1 33.72 23 PHE B C 1
ATOM 1320 O O . PHE B 1 23 ? 13.766 20.641 74.188 1 33.72 23 PHE B O 1
ATOM 1327 N N . ASP B 1 24 ? 12.375 19.062 74.625 1 29.61 24 ASP B N 1
ATOM 1328 C CA . ASP B 1 24 ? 11.797 18.734 73.312 1 29.61 24 ASP B CA 1
ATOM 1329 C C . ASP B 1 24 ? 10.719 19.734 72.938 1 29.61 24 ASP B C 1
ATOM 1331 O O . ASP B 1 24 ? 9.664 19.797 73.562 1 29.61 24 ASP B O 1
ATOM 1335 N N . VAL B 1 25 ? 11.047 21.047 72.812 1 32.47 25 VAL B N 1
ATOM 1336 C CA . VAL B 1 25 ? 10.047 21.953 72.25 1 32.47 25 VAL B CA 1
ATOM 1337 C C . VAL B 1 25 ? 9.547 21.406 70.875 1 32.47 25 VAL B C 1
ATOM 1339 O O . VAL B 1 25 ? 10.32 21.281 69.938 1 32.47 25 VAL B O 1
ATOM 1342 N N . ALA B 1 26 ? 8.523 20.609 70.812 1 31.19 26 ALA B N 1
ATOM 1343 C CA . ALA B 1 26 ? 7.68 20.203 69.688 1 31.19 26 ALA B CA 1
ATOM 1344 C C . ALA B 1 26 ? 7.098 21.422 69 1 31.19 26 ALA B C 1
ATOM 1346 O O . ALA B 1 26 ? 6.176 22.062 69.5 1 31.19 26 ALA B O 1
ATOM 1347 N N . SER B 1 27 ? 7.902 22.469 68.625 1 29.86 27 SER B N 1
ATOM 1348 C CA . SER B 1 27 ? 7.211 23.469 67.812 1 29.86 27 SER B CA 1
ATOM 1349 C C . SER B 1 27 ? 6.566 22.812 66.625 1 29.86 27 SER B C 1
ATOM 1351 O O . SER B 1 27 ? 7.199 22.016 65.938 1 29.86 27 SER B O 1
ATOM 1353 N N . ASN B 1 28 ? 5.227 22.547 66.75 1 33.03 28 ASN B N 1
ATOM 1354 C CA . ASN B 1 28 ? 4.336 22.266 65.625 1 33.03 28 ASN B CA 1
ATOM 1355 C C . ASN B 1 28 ? 4.535 23.25 64.5 1 33.03 28 ASN B C 1
ATOM 1357 O O . ASN B 1 28 ? 4.23 24.438 64.625 1 33.03 28 ASN B O 1
ATOM 1361 N N . ILE B 1 29 ? 5.785 23.391 63.938 1 29.23 29 ILE B N 1
ATOM 1362 C CA . ILE B 1 29 ? 5.852 24.219 62.75 1 29.23 29 ILE B CA 1
ATOM 1363 C C . ILE B 1 29 ? 4.871 23.703 61.688 1 29.23 29 ILE B C 1
ATOM 1365 O O . ILE B 1 29 ? 4.941 22.547 61.312 1 29.23 29 ILE B O 1
ATOM 1369 N N . ASP B 1 30 ? 3.559 24.109 61.75 1 31.59 30 ASP B N 1
ATOM 1370 C CA . ASP B 1 30 ? 2.625 23.969 60.656 1 31.59 30 ASP B CA 1
ATOM 1371 C C . ASP B 1 30 ? 3.238 24.469 59.344 1 31.59 30 ASP B C 1
ATOM 1373 O O . ASP B 1 30 ? 3.471 25.672 59.188 1 31.59 30 ASP B O 1
ATOM 1377 N N . ILE B 1 31 ? 4.355 23.906 58.844 1 31.97 31 ILE B N 1
ATOM 1378 C CA . ILE B 1 31 ? 4.789 24.281 57.5 1 31.97 31 ILE B CA 1
ATOM 1379 C C . ILE B 1 31 ? 3.652 24.062 56.5 1 31.97 31 ILE B C 1
ATOM 1381 O O . ILE B 1 31 ? 3.238 22.922 56.281 1 31.97 31 ILE B O 1
ATOM 1385 N N . SER B 1 32 ? 2.576 24.875 56.562 1 30.19 32 SER B N 1
ATOM 1386 C CA . SER B 1 32 ? 1.693 24.922 55.375 1 30.19 32 SER B CA 1
ATOM 1387 C C . SER B 1 32 ? 2.488 25.031 54.094 1 30.19 32 SER B C 1
ATOM 1389 O O . SER B 1 32 ? 3.162 26.047 53.875 1 30.19 32 SER B O 1
ATOM 1391 N N . SER B 1 33 ? 3.373 24.094 53.812 1 29.73 33 SER B N 1
ATOM 1392 C CA . SER B 1 33 ? 3.949 24.141 52.469 1 29.73 33 SER B CA 1
ATOM 1393 C C . SER B 1 33 ? 2.865 24.297 51.406 1 29.73 33 SER B C 1
ATOM 1395 O O . SER B 1 33 ? 2.061 23.391 51.188 1 29.73 33 SER B O 1
ATOM 1397 N N . ASP B 1 34 ? 2.164 25.438 51.375 1 33.06 34 ASP B N 1
ATOM 1398 C CA . ASP B 1 34 ? 1.456 25.688 50.125 1 33.06 34 ASP B CA 1
ATOM 1399 C C . ASP B 1 34 ? 2.348 25.391 48.906 1 33.06 34 ASP B C 1
ATOM 1401 O O . ASP B 1 34 ? 3.201 26.203 48.562 1 33.06 34 ASP B O 1
ATOM 1405 N N . ALA B 1 35 ? 2.943 24.281 48.781 1 36.34 35 ALA B N 1
ATOM 1406 C CA . ALA B 1 35 ? 3.535 23.984 47.5 1 36.34 35 ALA B CA 1
ATOM 1407 C C . ALA B 1 35 ? 2.514 24.156 46.375 1 36.34 35 ALA B C 1
ATOM 1409 O O . ALA B 1 35 ? 1.604 23.344 46.219 1 36.34 35 ALA B O 1
ATOM 1410 N N . ARG B 1 36 ? 1.996 25.375 46.156 1 36.31 36 ARG B N 1
ATOM 1411 C CA . ARG B 1 36 ? 1.445 25.594 44.812 1 36.31 36 ARG B CA 1
ATOM 1412 C C . ARG B 1 36 ? 2.33 24.969 43.75 1 36.31 36 ARG B C 1
ATOM 1414 O O . ARG B 1 36 ? 3.441 25.438 43.5 1 36.31 36 ARG B O 1
ATOM 1421 N N . GLY B 1 37 ? 2.596 23.703 43.812 1 39.16 37 GLY B N 1
ATOM 1422 C CA . GLY B 1 37 ? 3.166 23.156 42.594 1 39.16 37 GLY B CA 1
ATOM 1423 C C . GLY B 1 37 ? 2.592 23.766 41.344 1 39.16 37 GLY B C 1
ATOM 1424 O O . GLY B 1 37 ? 1.406 23.609 41.031 1 39.16 37 GLY B O 1
ATOM 1425 N N . SER B 1 38 ? 2.904 24.984 41 1 40.22 38 SER B N 1
ATOM 1426 C CA . SER B 1 38 ? 2.619 25.453 39.656 1 40.22 38 SER B CA 1
ATOM 1427 C C . SER B 1 38 ? 2.797 24.328 38.625 1 40.22 38 SER B C 1
ATOM 1429 O O . SER B 1 38 ? 3.9 23.812 38.469 1 40.22 38 SER B O 1
ATOM 1431 N N . LYS B 1 39 ? 2.021 23.359 38.562 1 46.25 39 LYS B N 1
ATOM 1432 C CA . LYS B 1 39 ? 2.002 22.609 37.312 1 46.25 39 LYS B CA 1
ATOM 1433 C C . LYS B 1 39 ? 2.273 23.516 36.125 1 46.25 39 LYS B C 1
ATOM 1435 O O . LYS B 1 39 ? 1.396 24.281 35.719 1 46.25 39 LYS B O 1
ATOM 1440 N N . THR B 1 40 ? 3.338 24.25 36.062 1 47.5 40 THR B N 1
ATOM 1441 C CA . THR B 1 40 ? 3.695 24.781 34.781 1 47.5 40 THR B CA 1
ATOM 1442 C C . THR B 1 40 ? 3.277 23.812 33.656 1 47.5 40 THR B C 1
ATOM 1444 O O . THR B 1 40 ? 3.703 22.656 33.656 1 47.5 40 THR B O 1
ATOM 1447 N N . ASP B 1 41 ? 2.111 23.812 33.281 1 54.16 41 ASP B N 1
ATOM 1448 C CA . ASP B 1 41 ? 1.657 23.109 32.062 1 54.16 41 ASP B CA 1
ATOM 1449 C C . ASP B 1 41 ? 2.76 23.047 31.016 1 54.16 41 ASP B C 1
ATOM 1451 O O . ASP B 1 41 ? 3.105 24.078 30.422 1 54.16 41 ASP B O 1
ATOM 1455 N N . SER B 1 42 ? 3.77 22.359 31.234 1 68.56 42 SER B N 1
ATOM 1456 C CA . SER B 1 42 ? 5.012 22.125 30.5 1 68.56 42 SER B CA 1
ATOM 1457 C C . SER B 1 42 ? 4.742 21.844 29.031 1 68.56 42 SER B C 1
ATOM 1459 O O . SER B 1 42 ? 5.676 21.75 28.234 1 68.56 42 SER B O 1
ATOM 1461 N N . ASN B 1 43 ? 3.494 21.656 28.719 1 71.75 43 ASN B N 1
ATOM 1462 C CA . ASN B 1 43 ? 3.326 21.422 27.297 1 71.75 43 ASN B CA 1
ATOM 1463 C C . ASN B 1 43 ? 3.439 22.719 26.5 1 71.75 43 ASN B C 1
ATOM 1465 O O . ASN B 1 43 ? 2.83 23.734 26.844 1 71.75 43 ASN B O 1
ATOM 1469 N N . PRO B 1 44 ? 4.293 22.656 25.516 1 79.88 44 PRO B N 1
ATOM 1470 C CA . PRO B 1 44 ? 4.422 23.859 24.703 1 79.88 44 PRO B CA 1
ATOM 1471 C C . PRO B 1 44 ? 3.09 24.328 24.109 1 79.88 44 PRO B C 1
ATOM 1473 O O . PRO B 1 44 ? 2.193 23.5 23.891 1 79.88 44 PRO B O 1
ATOM 1476 N N . LYS B 1 45 ? 2.943 25.562 24.047 1 90.94 45 LYS B N 1
ATOM 1477 C CA . LYS B 1 45 ? 1.753 26.156 23.453 1 90.94 45 LYS B CA 1
ATOM 1478 C C . LYS B 1 45 ? 1.555 25.656 22.016 1 90.94 45 LYS B C 1
ATOM 1480 O O . LYS B 1 45 ? 0.421 25.453 21.578 1 90.94 45 LYS B O 1
ATOM 1485 N N . GLN B 1 46 ? 2.6 25.578 21.328 1 95.81 46 GLN B N 1
ATOM 1486 C CA . GLN B 1 46 ? 2.555 25.094 19.953 1 95.81 46 GLN B CA 1
ATOM 1487 C C . GLN B 1 46 ? 3.727 24.156 19.656 1 95.81 46 GLN B C 1
ATOM 1489 O O . GLN B 1 46 ? 4.801 24.297 20.25 1 95.81 46 GLN B O 1
ATOM 1494 N N . TYR B 1 47 ? 3.52 23.203 18.734 1 95.19 47 TYR B N 1
ATOM 1495 C CA . TYR B 1 47 ? 4.621 22.406 18.219 1 95.19 47 TYR B CA 1
ATOM 1496 C C . TYR B 1 47 ? 4.398 22.047 16.75 1 95.19 47 TYR B C 1
ATOM 1498 O O . TYR B 1 47 ? 3.268 22.094 16.266 1 95.19 47 TYR B O 1
ATOM 1506 N N . VAL B 1 48 ? 5.531 21.844 16.109 1 96.38 48 VAL B N 1
ATOM 1507 C CA . VAL B 1 48 ? 5.5 21.469 14.703 1 96.38 48 VAL B CA 1
ATOM 1508 C C . VAL B 1 48 ? 5.758 19.969 14.562 1 96.38 48 VAL B C 1
ATOM 1510 O O . VAL B 1 48 ? 6.617 19.406 15.242 1 96.38 48 VAL B O 1
ATOM 1513 N N . ASN B 1 49 ? 4.957 19.328 13.727 1 96.19 49 ASN B N 1
ATOM 1514 C CA . ASN B 1 49 ? 5.145 17.922 13.398 1 96.19 49 ASN B CA 1
ATOM 1515 C C . ASN B 1 49 ? 5.043 17.672 11.898 1 96.19 49 ASN B C 1
ATOM 1517 O O . ASN B 1 49 ? 4.699 18.594 11.141 1 96.19 49 ASN B O 1
ATOM 1521 N N . CYS B 1 50 ? 5.465 16.453 11.469 1 97.06 50 CYS B N 1
ATOM 1522 C CA . CYS B 1 50 ? 5.32 16.141 10.055 1 97.06 50 CYS B CA 1
ATOM 1523 C C . CYS B 1 50 ? 4.934 14.68 9.852 1 97.06 50 CYS B C 1
ATOM 1525 O O . CYS B 1 50 ? 5.172 13.844 10.727 1 97.06 50 CYS B O 1
ATOM 1527 N N . GLY B 1 51 ? 4.176 14.438 8.828 1 96.62 51 GLY B N 1
ATOM 1528 C CA . GLY B 1 51 ? 3.865 13.109 8.344 1 96.62 51 GLY B CA 1
ATOM 1529 C C . GLY B 1 51 ? 4.438 12.828 6.965 1 96.62 51 GLY B C 1
ATOM 1530 O O . GLY B 1 51 ? 4.52 13.727 6.125 1 96.62 51 GLY B O 1
ATOM 1531 N N . ASN B 1 52 ? 4.875 11.617 6.793 1 96.31 52 ASN B N 1
ATOM 1532 C CA . ASN B 1 52 ? 5.406 11.125 5.527 1 96.31 52 ASN B CA 1
ATOM 1533 C C . ASN B 1 52 ? 4.781 9.789 5.141 1 96.31 52 ASN B C 1
ATOM 1535 O O . ASN B 1 52 ? 4.773 8.852 5.938 1 96.31 52 ASN B O 1
ATOM 1539 N N . TYR B 1 53 ? 4.242 9.789 3.967 1 97.31 53 TYR B N 1
ATOM 1540 C CA . TYR B 1 53 ? 3.701 8.555 3.422 1 97.31 53 TYR B CA 1
ATOM 1541 C C . TYR B 1 53 ? 4.312 8.242 2.059 1 97.31 53 TYR B C 1
ATOM 1543 O O . TYR B 1 53 ? 4.016 8.922 1.071 1 97.31 53 TYR B O 1
ATOM 1551 N N . GLU B 1 54 ? 5.051 7.172 1.994 1 96.06 54 GLU B N 1
ATOM 1552 C CA . GLU B 1 54 ? 5.664 6.738 0.743 1 96.06 54 GLU B CA 1
ATOM 1553 C C . GLU B 1 54 ? 4.77 5.75 -0.001 1 96.06 54 GLU B C 1
ATOM 1555 O O . GLU B 1 54 ? 4.297 4.773 0.583 1 96.06 54 GLU B O 1
ATOM 1560 N N . VAL B 1 55 ? 4.586 6.082 -1.24 1 93.94 55 VAL B N 1
ATOM 1561 C CA . VAL B 1 55 ? 3.826 5.168 -2.084 1 93.94 55 VAL B CA 1
ATOM 1562 C C . VAL B 1 55 ? 4.75 4.082 -2.633 1 93.94 55 VAL B C 1
ATOM 1564 O O . VAL B 1 55 ? 5.637 4.367 -3.445 1 93.94 55 VAL B O 1
ATOM 1567 N N . LYS B 1 56 ? 4.59 2.877 -2.225 1 90.56 56 LYS B N 1
ATOM 1568 C CA . LYS B 1 56 ? 5.41 1.758 -2.676 1 90.56 56 LYS B CA 1
ATOM 1569 C C . LYS B 1 56 ? 4.691 0.945 -3.748 1 90.56 56 LYS B C 1
ATOM 1571 O O . LYS B 1 56 ? 3.459 0.898 -3.777 1 90.56 56 LYS B O 1
ATOM 1576 N N . ARG B 1 57 ? 5.52 0.408 -4.629 1 88.62 57 ARG B N 1
ATOM 1577 C CA . ARG B 1 57 ? 4.965 -0.545 -5.586 1 88.62 57 ARG B CA 1
ATOM 1578 C C . ARG B 1 57 ? 4.375 -1.756 -4.871 1 88.62 57 ARG B C 1
ATOM 1580 O O . ARG B 1 57 ? 4.945 -2.248 -3.895 1 88.62 57 ARG B O 1
ATOM 1587 N N . ARG B 1 58 ? 3.23 -2.146 -5.387 1 93.69 58 ARG B N 1
ATOM 1588 C CA . ARG B 1 58 ? 2.588 -3.33 -4.828 1 93.69 58 ARG B CA 1
ATOM 1589 C C . ARG B 1 58 ? 3.131 -4.605 -5.469 1 93.69 58 ARG B C 1
ATOM 1591 O O . ARG B 1 58 ? 2.801 -4.918 -6.613 1 93.69 58 ARG B O 1
ATOM 1598 N N . GLN B 1 59 ? 3.957 -5.293 -4.734 1 96.06 59 GLN B N 1
ATOM 1599 C CA . GLN B 1 59 ? 4.648 -6.469 -5.254 1 96.06 59 GLN B CA 1
ATOM 1600 C C . GLN B 1 59 ? 4.273 -7.723 -4.469 1 96.06 59 GLN B C 1
ATOM 1602 O O . GLN B 1 59 ? 4.32 -7.727 -3.236 1 96.06 59 GLN B O 1
ATOM 1607 N N . MET B 1 60 ? 3.898 -8.727 -5.164 1 98.06 60 MET B N 1
ATOM 1608 C CA . MET B 1 60 ? 3.617 -10.039 -4.574 1 98.06 60 MET B CA 1
ATOM 1609 C C . MET B 1 60 ? 4.625 -11.078 -5.051 1 98.06 60 MET B C 1
ATOM 1611 O O . MET B 1 60 ? 4.902 -11.18 -6.25 1 98.06 60 MET B O 1
ATOM 1615 N N . THR B 1 61 ? 5.145 -11.844 -4.125 1 98.06 61 THR B N 1
ATOM 1616 C CA . THR B 1 61 ? 6.051 -12.938 -4.465 1 98.06 61 THR B CA 1
ATOM 1617 C C . THR B 1 61 ? 5.32 -14.273 -4.457 1 98.06 61 THR B C 1
ATOM 1619 O O . THR B 1 61 ? 4.648 -14.617 -3.48 1 98.06 61 THR B O 1
ATOM 1622 N N . VAL B 1 62 ? 5.406 -14.953 -5.547 1 98.25 62 VAL B N 1
ATOM 1623 C CA . VAL B 1 62 ? 4.941 -16.328 -5.668 1 98.25 62 VAL B CA 1
ATOM 1624 C C . VAL B 1 62 ? 6.137 -17.281 -5.633 1 98.25 62 VAL B C 1
ATOM 1626 O O . VAL B 1 62 ? 7.047 -17.172 -6.461 1 98.25 62 VAL B O 1
ATOM 1629 N N . SER B 1 63 ? 6.059 -18.25 -4.652 1 98 63 SER B N 1
ATOM 1630 C CA . SER B 1 63 ? 7.277 -19.031 -4.492 1 98 63 SER B CA 1
ATOM 1631 C C . SER B 1 63 ? 6.969 -20.438 -3.988 1 98 63 SER B C 1
ATOM 1633 O O . SER B 1 63 ? 6.031 -20.641 -3.213 1 98 63 SER B O 1
ATOM 1635 N N . CYS B 1 64 ? 7.781 -21.359 -4.473 1 97.38 64 CYS B N 1
ATOM 1636 C CA . CYS B 1 64 ? 7.84 -22.703 -3.898 1 97.38 64 CYS B CA 1
ATOM 1637 C C . CYS B 1 64 ? 8.867 -22.766 -2.775 1 97.38 64 CYS B C 1
ATOM 1639 O O . CYS B 1 64 ? 10 -23.219 -2.988 1 97.38 64 CYS B O 1
ATOM 1641 N N . SER B 1 65 ? 8.422 -22.438 -1.593 1 89.25 65 SER B N 1
ATOM 1642 C CA . SER B 1 65 ? 9.375 -22.109 -0.537 1 89.25 65 SER B CA 1
ATOM 1643 C C . SER B 1 65 ? 9.664 -23.312 0.345 1 89.25 65 SER B C 1
ATOM 1645 O O . SER B 1 65 ? 10.477 -23.234 1.267 1 89.25 65 SER B O 1
ATOM 1647 N N . LYS B 1 66 ? 9.086 -24.453 0.071 1 85.56 66 LYS B N 1
ATOM 1648 C CA . LYS B 1 66 ? 9.336 -25.609 0.913 1 85.56 66 LYS B CA 1
ATOM 1649 C C . LYS B 1 66 ? 10.773 -26.094 0.765 1 85.56 66 LYS B C 1
ATOM 1651 O O . LYS B 1 66 ? 11.406 -26.5 1.746 1 85.56 66 LYS B O 1
ATOM 1656 N N . SER B 1 67 ? 11.219 -26.109 -0.464 1 85.44 67 SER B N 1
ATOM 1657 C CA . SER B 1 67 ? 12.602 -26.469 -0.759 1 85.44 67 SER B CA 1
ATOM 1658 C C . SER B 1 67 ? 13.047 -25.891 -2.1 1 85.44 67 SER B C 1
ATOM 1660 O O . SER B 1 67 ? 12.211 -25.562 -2.945 1 85.44 67 SER B O 1
ATOM 1662 N N . ALA B 1 68 ? 14.281 -25.859 -2.227 1 91.25 68 ALA B N 1
ATOM 1663 C CA . ALA B 1 68 ? 14.852 -25.281 -3.439 1 91.25 68 ALA B CA 1
ATOM 1664 C C . ALA B 1 68 ? 14.656 -26.203 -4.637 1 91.25 68 ALA B C 1
ATOM 1666 O O . ALA B 1 68 ? 14.828 -25.797 -5.785 1 91.25 68 ALA B O 1
ATOM 1667 N N . GLU B 1 69 ? 14.203 -27.391 -4.316 1 94.38 69 GLU B N 1
ATOM 1668 C CA . GLU B 1 69 ? 14.086 -28.375 -5.395 1 94.38 69 GLU B CA 1
ATOM 1669 C C . GLU B 1 69 ? 12.742 -28.266 -6.105 1 94.38 69 GLU B C 1
ATOM 1671 O O . GLU B 1 69 ? 12.508 -28.938 -7.102 1 94.38 69 GLU B O 1
ATOM 1676 N N . TYR B 1 70 ? 11.906 -27.422 -5.598 1 97.25 70 TYR B N 1
ATOM 1677 C CA . TYR B 1 70 ? 10.578 -27.297 -6.188 1 97.25 70 TYR B CA 1
ATOM 1678 C C . TYR B 1 70 ? 10.508 -26.125 -7.16 1 97.25 70 TYR B C 1
ATOM 1680 O O . TYR B 1 70 ? 11.156 -25.094 -6.941 1 97.25 70 TYR B O 1
ATOM 1688 N N . ILE B 1 71 ? 9.711 -26.344 -8.219 1 98.12 71 ILE B N 1
ATOM 1689 C CA . ILE B 1 71 ? 9.438 -25.266 -9.148 1 98.12 71 ILE B CA 1
ATOM 1690 C C . ILE B 1 71 ? 7.934 -25.188 -9.422 1 98.12 71 ILE B C 1
ATOM 1692 O O . ILE B 1 71 ? 7.211 -26.172 -9.234 1 98.12 71 ILE B O 1
ATOM 1696 N N . ILE B 1 72 ? 7.477 -24.031 -9.859 1 98.69 72 ILE B N 1
ATOM 1697 C CA . ILE B 1 72 ? 6.082 -23.828 -10.227 1 98.69 72 ILE B CA 1
ATOM 1698 C C . ILE B 1 72 ? 5.793 -24.5 -11.57 1 98.69 72 ILE B C 1
ATOM 1700 O O . ILE B 1 72 ? 6.34 -24.094 -12.602 1 98.69 72 ILE B O 1
ATOM 1704 N N . THR B 1 73 ? 4.945 -25.453 -11.547 1 98.62 73 THR B N 1
ATOM 1705 C CA . THR B 1 73 ? 4.723 -26.203 -12.781 1 98.62 73 THR B CA 1
ATOM 1706 C C . THR B 1 73 ? 3.309 -25.969 -13.305 1 98.62 73 THR B C 1
ATOM 1708 O O . THR B 1 73 ? 3.006 -26.281 -14.461 1 98.62 73 THR B O 1
ATOM 1711 N N . LYS B 1 74 ? 2.451 -25.438 -12.469 1 98.62 74 LYS B N 1
ATOM 1712 C CA . LYS B 1 74 ? 1.077 -25.172 -12.875 1 98.62 74 LYS B CA 1
ATOM 1713 C C . LYS B 1 74 ? 0.53 -23.938 -12.164 1 98.62 74 LYS B C 1
ATOM 1715 O O . LYS B 1 74 ? 0.772 -23.734 -10.969 1 98.62 74 LYS B O 1
ATOM 1720 N N . ILE B 1 75 ? -0.167 -23.109 -12.898 1 98.88 75 ILE B N 1
ATOM 1721 C CA . ILE B 1 75 ? -1.001 -22.047 -12.336 1 98.88 75 ILE B CA 1
ATOM 1722 C C . ILE B 1 75 ? -2.469 -22.469 -12.406 1 98.88 75 ILE B C 1
ATOM 1724 O O . ILE B 1 75 ? -3.086 -22.438 -13.469 1 98.88 75 ILE B O 1
ATOM 1728 N N . ASN B 1 76 ? -2.988 -22.797 -11.258 1 98.44 76 ASN B N 1
ATOM 1729 C CA . ASN B 1 76 ? -4.332 -23.359 -11.188 1 98.44 76 ASN B CA 1
ATOM 1730 C C . ASN B 1 76 ? -5.402 -22.266 -11.289 1 98.44 76 ASN B C 1
ATOM 1732 O O . ASN B 1 76 ? -6.523 -22.547 -11.727 1 98.44 76 ASN B O 1
ATOM 1736 N N . PHE B 1 77 ? -4.992 -21.125 -10.82 1 98.69 77 PHE B N 1
ATOM 1737 C CA . PHE B 1 77 ? -5.914 -20 -10.742 1 98.69 77 PHE B CA 1
ATOM 1738 C C . PHE B 1 77 ? -5.156 -18.688 -10.633 1 98.69 77 PHE B C 1
ATOM 1740 O O . PHE B 1 77 ? -4.141 -18.609 -9.945 1 98.69 77 PHE B O 1
ATOM 1747 N N . ALA B 1 78 ? -5.637 -17.719 -11.297 1 98.81 78 ALA B N 1
ATOM 1748 C CA . ALA B 1 78 ? -5.16 -16.344 -11.117 1 98.81 78 ALA B CA 1
ATOM 1749 C C . ALA B 1 78 ? -6.23 -15.328 -11.516 1 98.81 78 ALA B C 1
ATOM 1751 O O . ALA B 1 78 ? -6.855 -15.469 -12.57 1 98.81 78 ALA B O 1
ATOM 1752 N N . ASP B 1 79 ? -6.398 -14.375 -10.641 1 98.69 79 ASP B N 1
ATOM 1753 C CA . ASP B 1 79 ? -7.383 -13.336 -10.922 1 98.69 79 ASP B CA 1
ATOM 1754 C C . ASP B 1 79 ? -7.012 -12.023 -10.227 1 98.69 79 ASP B C 1
ATOM 1756 O O . ASP B 1 79 ? -6.871 -11.984 -9 1 98.69 79 ASP B O 1
ATOM 1760 N N . TYR B 1 80 ? -6.766 -11.016 -10.969 1 98.69 80 TYR B N 1
ATOM 1761 C CA . TYR B 1 80 ? -6.605 -9.648 -10.5 1 98.69 80 TYR B CA 1
ATOM 1762 C C . TYR B 1 80 ? -7.91 -8.867 -10.625 1 98.69 80 TYR B C 1
ATOM 1764 O O . TYR B 1 80 ? -8.352 -8.562 -11.727 1 98.69 80 TYR B O 1
ATOM 1772 N N . GLY B 1 81 ? -8.492 -8.656 -9.562 1 98.06 81 GLY B N 1
ATOM 1773 C CA . GLY B 1 81 ? -9.82 -8.086 -9.438 1 98.06 81 GLY B CA 1
ATOM 1774 C C . GLY B 1 81 ? -10.43 -8.281 -8.062 1 98.06 81 GLY B C 1
ATOM 1775 O O . GLY B 1 81 ? -9.891 -7.801 -7.066 1 98.06 81 GLY B O 1
ATOM 1776 N N . ASN B 1 82 ? -11.602 -9.023 -7.977 1 97.81 82 ASN B N 1
ATOM 1777 C CA . ASN B 1 82 ? -12.219 -9.258 -6.676 1 97.81 82 ASN B CA 1
ATOM 1778 C C . ASN B 1 82 ? -12.523 -10.734 -6.457 1 97.81 82 ASN B C 1
ATOM 1780 O O . ASN B 1 82 ? -13.633 -11.094 -6.062 1 97.81 82 ASN B O 1
ATOM 1784 N N . PRO B 1 83 ? -11.539 -11.562 -6.727 1 97.88 83 PRO B N 1
ATOM 1785 C CA . PRO B 1 83 ? -11.727 -13 -6.5 1 97.88 83 PRO B CA 1
ATOM 1786 C C . PRO B 1 83 ? -11.891 -13.344 -5.02 1 97.88 83 PRO B C 1
ATOM 1788 O O . PRO B 1 83 ? -11.664 -12.492 -4.156 1 97.88 83 PRO B O 1
ATOM 1791 N N . THR B 1 84 ? -12.344 -14.539 -4.824 1 97 84 THR B N 1
ATOM 1792 C CA . THR B 1 84 ? -12.477 -15.031 -3.455 1 97 84 THR B CA 1
ATOM 1793 C C . THR B 1 84 ? -11.797 -16.391 -3.297 1 97 84 THR B C 1
ATOM 1795 O O . THR B 1 84 ? -11.539 -17.078 -4.285 1 97 84 THR B O 1
ATOM 1798 N N . GLY B 1 85 ? -11.539 -16.469 -2.021 1 95.12 85 GLY B N 1
ATOM 1799 C CA . GLY B 1 85 ? -10.891 -17.734 -1.687 1 95.12 85 GLY B CA 1
ATOM 1800 C C . GLY B 1 85 ? -9.422 -17.578 -1.347 1 95.12 85 GLY B C 1
ATOM 1801 O O . GLY B 1 85 ? -8.977 -16.469 -1.007 1 95.12 85 GLY B O 1
ATOM 1802 N N . CYS B 1 86 ? -8.734 -18.844 -1.271 1 90.12 86 CYS B N 1
ATOM 1803 C CA . CYS B 1 86 ? -7.32 -18.953 -0.919 1 90.12 86 CYS B CA 1
ATOM 1804 C C . CYS B 1 86 ? -7.121 -18.797 0.583 1 90.12 86 CYS B C 1
ATOM 1806 O O . CYS B 1 86 ? -7.219 -17.688 1.113 1 90.12 86 CYS B O 1
ATOM 1808 N N . SER B 1 87 ? -6.941 -19.734 1.204 1 90.88 87 SER B N 1
ATOM 1809 C CA . SER B 1 87 ? -6.508 -19.781 2.596 1 90.88 87 SER B CA 1
ATOM 1810 C C . SER B 1 87 ? -5.539 -20.938 2.834 1 90.88 87 SER B C 1
ATOM 1812 O O . SER B 1 87 ? -5.324 -21.766 1.947 1 90.88 87 SER B O 1
ATOM 1814 N N . GLU B 1 88 ? -4.973 -20.938 3.906 1 87.62 88 GLU B N 1
ATOM 1815 C CA . GLU B 1 88 ? -3.992 -21.969 4.227 1 87.62 88 GLU B CA 1
ATOM 1816 C C . GLU B 1 88 ? -4.594 -23.359 4.082 1 87.62 88 GLU B C 1
ATOM 1818 O O . GLU B 1 88 ? -3.949 -24.266 3.555 1 87.62 88 GLU B O 1
ATOM 1823 N N . ASP B 1 89 ? -5.785 -23.453 4.441 1 89 89 ASP B N 1
ATOM 1824 C CA . ASP B 1 89 ? -6.426 -24.766 4.477 1 89 89 ASP B CA 1
ATOM 1825 C C . ASP B 1 89 ? -7.301 -24.984 3.246 1 89 89 ASP B C 1
ATOM 1827 O O . ASP B 1 89 ? -7.777 -26.094 3.006 1 89 89 ASP B O 1
ATOM 1831 N N . HIS B 1 90 ? -7.527 -23.969 2.516 1 88.38 90 HIS B N 1
ATOM 1832 C CA . HIS B 1 90 ? -8.406 -24.016 1.351 1 88.38 90 HIS B CA 1
ATOM 1833 C C . HIS B 1 90 ? -7.773 -23.312 0.156 1 88.38 90 HIS B C 1
ATOM 1835 O O . HIS B 1 90 ? -7.82 -22.078 0.065 1 88.38 90 HIS B O 1
ATOM 1841 N N . LYS B 1 91 ? -7.312 -24.156 -0.76 1 93.56 91 LYS B N 1
ATOM 1842 C CA . LYS B 1 91 ? -6.578 -23.609 -1.896 1 93.56 91 LYS B CA 1
ATOM 1843 C C . LYS B 1 91 ? -7.469 -23.516 -3.135 1 93.56 91 LYS B C 1
ATOM 1845 O O . LYS B 1 91 ? -7.008 -23.766 -4.254 1 93.56 91 LYS B O 1
ATOM 1850 N N . VAL B 1 92 ? -8.75 -23.344 -2.889 1 93.62 92 VAL B N 1
ATOM 1851 C CA . VAL B 1 92 ? -9.688 -23.156 -3.988 1 93.62 92 VAL B CA 1
ATOM 1852 C C . VAL B 1 92 ? -10.148 -21.703 -4.035 1 93.62 92 VAL B C 1
ATOM 1854 O O . VAL B 1 92 ? -10.477 -21.109 -3.002 1 93.62 92 VAL B O 1
ATOM 1857 N N . SER B 1 93 ? -10.039 -21.203 -5.246 1 97.5 93 SER B N 1
ATOM 1858 C CA . SER B 1 93 ? -10.43 -19.797 -5.426 1 97.5 93 SER B CA 1
ATOM 1859 C C . SER B 1 93 ? -11.453 -19.656 -6.547 1 97.5 93 SER B C 1
ATOM 1861 O O . SER B 1 93 ? -11.602 -20.547 -7.379 1 97.5 93 SER B O 1
ATOM 1863 N N . ARG B 1 94 ? -12.211 -18.594 -6.477 1 97.56 94 ARG B N 1
ATOM 1864 C CA . ARG B 1 94 ? -13.266 -18.297 -7.449 1 97.56 94 ARG B CA 1
ATOM 1865 C C . ARG B 1 94 ? -13.109 -16.906 -8.031 1 97.56 94 ARG B C 1
ATOM 1867 O O . ARG B 1 94 ? -12.773 -15.961 -7.316 1 97.56 94 ARG B O 1
ATOM 1874 N N . HIS B 1 95 ? -13.43 -16.891 -9.336 1 97.62 95 HIS B N 1
ATOM 1875 C CA . HIS B 1 95 ? -13.391 -15.594 -10.016 1 97.62 95 HIS B CA 1
ATOM 1876 C C . HIS B 1 95 ? -14.461 -14.656 -9.469 1 97.62 95 HIS B C 1
ATOM 1878 O O . HIS B 1 95 ? -15.547 -15.102 -9.086 1 97.62 95 HIS B O 1
ATOM 1884 N N . GLY B 1 96 ? -14.039 -13.453 -9.438 1 96.56 96 GLY B N 1
ATOM 1885 C CA . GLY B 1 96 ? -15.078 -12.438 -9.297 1 96.56 96 GLY B CA 1
ATOM 1886 C C . GLY B 1 96 ? -15.695 -12.031 -10.625 1 96.56 96 GLY B C 1
ATOM 1887 O O . GLY B 1 96 ? -15.688 -12.812 -11.578 1 96.56 96 GLY B O 1
ATOM 1888 N N . ASN B 1 97 ? -16.297 -10.859 -10.656 1 95.12 97 ASN B N 1
ATOM 1889 C CA . ASN B 1 97 ? -17.031 -10.469 -11.852 1 95.12 97 ASN B CA 1
ATOM 1890 C C . ASN B 1 97 ? -16.422 -9.242 -12.516 1 95.12 97 ASN B C 1
ATOM 1892 O O . ASN B 1 97 ? -16.953 -8.742 -13.516 1 95.12 97 ASN B O 1
ATOM 1896 N N . CYS B 1 98 ? -15.32 -8.883 -12.141 1 97.25 98 CYS B N 1
ATOM 1897 C CA . CYS B 1 98 ? -14.781 -7.637 -12.672 1 97.25 98 CYS B CA 1
ATOM 1898 C C . CYS B 1 98 ? -13.273 -7.734 -12.867 1 97.25 98 CYS B C 1
ATOM 1900 O O . CYS B 1 98 ? -12.578 -6.719 -12.906 1 97.25 98 CYS B O 1
ATOM 1902 N N . GLY B 1 99 ? -12.711 -8.859 -12.883 1 97.5 99 GLY B N 1
ATOM 1903 C CA . GLY B 1 99 ? -11.273 -9.062 -12.953 1 97.5 99 GLY B CA 1
ATOM 1904 C C . GLY B 1 99 ? -10.695 -8.812 -14.328 1 97.5 99 GLY B C 1
ATOM 1905 O O . GLY B 1 99 ? -11.422 -8.836 -15.328 1 97.5 99 GLY B O 1
ATOM 1906 N N . ALA B 1 100 ? -9.453 -8.508 -14.312 1 98.06 100 ALA B N 1
ATOM 1907 C CA . ALA B 1 100 ? -8.727 -8.359 -15.57 1 98.06 100 ALA B CA 1
ATOM 1908 C C . ALA B 1 100 ? -8.641 -9.688 -16.328 1 98.06 100 ALA B C 1
ATOM 1910 O O . ALA B 1 100 ? -8.219 -10.695 -15.758 1 98.06 100 ALA B O 1
ATOM 1911 N N . PRO B 1 101 ? -8.914 -9.727 -17.578 1 96.25 101 PRO B N 1
ATOM 1912 C CA . PRO B 1 101 ? -9.117 -11 -18.266 1 96.25 101 PRO B CA 1
ATOM 1913 C C . PRO B 1 101 ? -7.805 -11.742 -18.516 1 96.25 101 PRO B C 1
ATOM 1915 O O . PRO B 1 101 ? -7.801 -12.969 -18.672 1 96.25 101 PRO B O 1
ATOM 1918 N N . ASP B 1 102 ? -6.684 -11.023 -18.562 1 97.06 102 ASP B N 1
ATOM 1919 C CA . ASP B 1 102 ? -5.441 -11.664 -18.984 1 97.06 102 ASP B CA 1
ATOM 1920 C C . ASP B 1 102 ? -4.59 -12.055 -17.781 1 97.06 102 ASP B C 1
ATOM 1922 O O . ASP B 1 102 ? -3.424 -12.422 -17.938 1 97.06 102 ASP B O 1
ATOM 1926 N N . THR B 1 103 ? -5.195 -12.031 -16.641 1 98.69 103 THR B N 1
ATOM 1927 C CA . THR B 1 103 ? -4.406 -12.25 -15.43 1 98.69 103 THR B CA 1
ATOM 1928 C C . THR B 1 103 ? -3.746 -13.625 -15.461 1 98.69 103 THR B C 1
ATOM 1930 O O . THR B 1 103 ? -2.539 -13.742 -15.242 1 98.69 103 THR B O 1
ATOM 1933 N N . LEU B 1 104 ? -4.52 -14.664 -15.773 1 98.69 104 LEU B N 1
ATOM 1934 C CA . LEU B 1 104 ? -3.982 -16.016 -15.758 1 98.69 104 LEU B CA 1
ATOM 1935 C C . LEU B 1 104 ? -2.834 -16.156 -16.75 1 98.69 104 LEU B C 1
ATOM 1937 O O . LEU B 1 104 ? -1.782 -16.703 -16.422 1 98.69 104 LEU B O 1
ATOM 1941 N N . ARG B 1 105 ? -3.037 -15.664 -17.906 1 98.56 105 ARG B N 1
ATOM 1942 C CA . ARG B 1 105 ? -2.016 -15.742 -18.938 1 98.56 105 ARG B CA 1
ATOM 1943 C C . ARG B 1 105 ? -0.73 -15.055 -18.5 1 98.56 105 ARG B C 1
ATOM 1945 O O . ARG B 1 105 ? 0.364 -15.594 -18.672 1 98.56 105 ARG B O 1
ATOM 1952 N N . ILE B 1 106 ? -0.869 -13.867 -17.938 1 98.81 106 ILE B N 1
ATOM 1953 C CA . ILE B 1 106 ? 0.28 -13.07 -17.516 1 98.81 106 ILE B CA 1
ATOM 1954 C C . ILE B 1 106 ? 1.013 -13.773 -16.375 1 98.81 106 ILE B C 1
ATOM 1956 O O . ILE B 1 106 ? 2.244 -13.836 -16.375 1 98.81 106 ILE B O 1
ATOM 1960 N N . VAL B 1 107 ? 0.281 -14.328 -15.445 1 98.94 107 VAL B N 1
ATOM 1961 C CA . VAL B 1 107 ? 0.904 -15.039 -14.336 1 98.94 107 VAL B CA 1
ATOM 1962 C C . VAL B 1 107 ? 1.635 -16.281 -14.852 1 98.94 107 VAL B C 1
ATOM 1964 O O . VAL B 1 107 ? 2.758 -16.562 -14.43 1 98.94 107 VAL B O 1
ATOM 1967 N N . LYS B 1 108 ? 1.04 -17 -15.734 1 98.88 108 LYS B N 1
ATOM 1968 C CA . LYS B 1 108 ? 1.697 -18.156 -16.328 1 98.88 108 LYS B CA 1
ATOM 1969 C C . LYS B 1 108 ? 3.016 -17.75 -16.984 1 98.88 108 LYS B C 1
ATOM 1971 O O . LYS B 1 108 ? 4.051 -18.375 -16.734 1 98.88 108 LYS B O 1
ATOM 1976 N N . LYS B 1 109 ? 2.947 -16.75 -17.75 1 98.75 109 LYS B N 1
ATOM 1977 C CA . LYS B 1 109 ? 4.121 -16.281 -18.469 1 98.75 109 LYS B CA 1
ATOM 1978 C C . LYS B 1 109 ? 5.242 -15.891 -17.516 1 98.75 109 LYS B C 1
ATOM 1980 O O . LYS B 1 109 ? 6.418 -16.141 -17.781 1 98.75 109 LYS B O 1
ATOM 1985 N N . ASN B 1 110 ? 4.883 -15.383 -16.406 1 98.75 110 ASN B N 1
ATOM 1986 C CA . ASN B 1 110 ? 5.867 -14.828 -15.492 1 98.75 110 ASN B CA 1
ATOM 1987 C C . ASN B 1 110 ? 6.391 -15.883 -14.523 1 98.75 110 ASN B C 1
ATOM 1989 O O . ASN B 1 110 ? 7.516 -15.773 -14.031 1 98.75 110 ASN B O 1
ATOM 1993 N N . CYS B 1 111 ? 5.641 -16.984 -14.328 1 98.81 111 CYS B N 1
ATOM 1994 C CA . CYS B 1 111 ? 5.973 -17.75 -13.133 1 98.81 111 CYS B CA 1
ATOM 1995 C C . CYS B 1 111 ? 6.277 -19.203 -13.484 1 98.81 111 CYS B C 1
ATOM 1997 O O . CYS B 1 111 ? 7.02 -19.875 -12.773 1 98.81 111 CYS B O 1
ATOM 1999 N N . LEU B 1 112 ? 5.684 -19.719 -14.523 1 98.75 112 LEU B N 1
ATOM 2000 C CA . LEU B 1 112 ? 5.852 -21.125 -14.828 1 98.75 112 LEU B CA 1
ATOM 2001 C C . LEU B 1 112 ? 7.324 -21.469 -15.039 1 98.75 112 LEU B C 1
ATOM 2003 O O . LEU B 1 112 ? 8.055 -20.719 -15.688 1 98.75 112 LEU B O 1
ATOM 2007 N N . GLY B 1 113 ? 7.734 -22.594 -14.422 1 98.25 113 GLY B N 1
ATOM 2008 C CA . GLY B 1 113 ? 9.086 -23.109 -14.609 1 98.25 113 GLY B CA 1
ATOM 2009 C C . GLY B 1 113 ? 10.094 -22.484 -13.664 1 98.25 113 GLY B C 1
ATOM 2010 O O . GLY B 1 113 ? 11.289 -22.781 -13.734 1 98.25 113 GLY B O 1
ATOM 2011 N N . LYS B 1 114 ? 9.656 -21.609 -12.797 1 98.31 114 LYS B N 1
ATOM 2012 C CA . LYS B 1 114 ? 10.531 -20.906 -11.859 1 98.31 114 LYS B CA 1
ATOM 2013 C C . LYS B 1 114 ? 10.266 -21.344 -10.422 1 98.31 114 LYS B C 1
ATOM 2015 O O . LYS B 1 114 ? 9.18 -21.844 -10.117 1 98.31 114 LYS B O 1
ATOM 2020 N N . GLN B 1 115 ? 11.25 -21.234 -9.609 1 97.81 115 GLN B N 1
ATOM 2021 C CA . GLN B 1 115 ? 11.07 -21.453 -8.172 1 97.81 115 GLN B CA 1
ATOM 2022 C C . GLN B 1 115 ? 10.281 -20.312 -7.535 1 97.81 115 GLN B C 1
ATOM 2024 O O . GLN B 1 115 ? 9.508 -20.531 -6.602 1 97.81 115 GLN B O 1
ATOM 2029 N N . LYS B 1 116 ? 10.531 -19.109 -8.07 1 98.25 116 LYS B N 1
ATOM 2030 C CA . LYS B 1 116 ? 9.938 -17.891 -7.543 1 98.25 116 LYS B CA 1
ATOM 2031 C C . LYS B 1 116 ? 9.719 -16.859 -8.648 1 98.25 116 LYS B C 1
ATOM 2033 O O . LYS B 1 116 ? 10.484 -16.797 -9.617 1 98.25 116 LYS B O 1
ATOM 2038 N N . CYS B 1 117 ? 8.68 -16.016 -8.477 1 98.5 117 CYS B N 1
ATOM 2039 C CA . CYS B 1 117 ? 8.438 -14.906 -9.383 1 98.5 117 CYS B CA 1
ATOM 2040 C C . CYS B 1 117 ? 7.832 -13.727 -8.633 1 98.5 117 CYS B C 1
ATOM 2042 O O . CYS B 1 117 ? 7.289 -13.891 -7.539 1 98.5 117 CYS B O 1
ATOM 2044 N N . GLU B 1 118 ? 8.07 -12.555 -9.141 1 98.38 118 GLU B N 1
ATOM 2045 C CA . GLU B 1 118 ? 7.539 -11.312 -8.594 1 98.38 118 GLU B CA 1
ATOM 2046 C C . GLU B 1 118 ? 6.48 -10.711 -9.508 1 98.38 118 GLU B C 1
ATOM 2048 O O . GLU B 1 118 ? 6.707 -10.562 -10.711 1 98.38 118 GLU B O 1
ATOM 2053 N N . LEU B 1 119 ? 5.367 -10.422 -8.945 1 98.69 119 LEU B N 1
ATOM 2054 C CA . LEU B 1 119 ? 4.262 -9.805 -9.672 1 98.69 119 LEU B CA 1
ATOM 2055 C C . LEU B 1 119 ? 3.939 -8.43 -9.109 1 98.69 119 LEU B C 1
ATOM 2057 O O . LEU B 1 119 ? 3.77 -8.266 -7.902 1 98.69 119 LEU B O 1
ATOM 2061 N N . TYR B 1 120 ? 3.865 -7.449 -9.969 1 96.81 120 TYR B N 1
ATOM 2062 C CA . TYR B 1 120 ? 3.361 -6.145 -9.562 1 96.81 120 TYR B CA 1
ATOM 2063 C C . TYR B 1 120 ? 1.839 -6.102 -9.617 1 96.81 120 TYR B C 1
ATOM 2065 O O . TYR B 1 120 ? 1.247 -6.309 -10.68 1 96.81 120 TYR B O 1
ATOM 2073 N N . VAL B 1 121 ? 1.234 -5.855 -8.469 1 97.44 121 VAL B N 1
ATOM 2074 C CA . VAL B 1 121 ? -0.222 -5.883 -8.391 1 97.44 121 VAL B CA 1
ATOM 2075 C C . VAL B 1 121 ? -0.789 -4.531 -8.812 1 97.44 121 VAL B C 1
ATOM 2077 O O . VAL B 1 121 ? -0.992 -3.643 -7.984 1 97.44 121 VAL B O 1
ATOM 2080 N N . SER B 1 122 ? -1.041 -4.449 -10.102 1 93.88 122 SER B N 1
ATOM 2081 C CA . SER B 1 122 ? -1.44 -3.162 -10.664 1 93.88 122 SER B CA 1
ATOM 2082 C C . SER B 1 122 ? -2.115 -3.34 -12.023 1 93.88 122 SER B C 1
ATOM 2084 O O . SER B 1 122 ? -1.943 -4.367 -12.68 1 93.88 122 SER B O 1
ATOM 2086 N N . ASP B 1 123 ? -2.764 -2.25 -12.469 1 93.31 123 ASP B N 1
ATOM 2087 C CA . ASP B 1 123 ? -3.373 -2.219 -13.797 1 93.31 123 ASP B CA 1
ATOM 2088 C C . ASP B 1 123 ? -2.309 -2.242 -14.891 1 93.31 123 ASP B C 1
ATOM 2090 O O . ASP B 1 123 ? -2.553 -2.738 -15.992 1 93.31 123 ASP B O 1
ATOM 2094 N N . GLU B 1 124 ? -1.205 -1.689 -14.555 1 92.25 124 GLU B N 1
ATOM 2095 C CA . GLU B 1 124 ? -0.125 -1.66 -15.539 1 92.25 124 GLU B CA 1
ATOM 2096 C C . GLU B 1 124 ? 0.299 -3.07 -15.938 1 92.25 124 GLU B C 1
ATOM 2098 O O . GLU B 1 124 ? 0.611 -3.328 -17.094 1 92.25 124 GLU B O 1
ATOM 2103 N N . MET B 1 125 ? 0.288 -3.961 -15.008 1 96.56 125 MET B N 1
ATOM 2104 C CA . MET B 1 125 ? 0.732 -5.32 -15.297 1 96.56 125 MET B CA 1
ATOM 2105 C C . MET B 1 125 ? -0.403 -6.152 -15.883 1 96.56 125 MET B C 1
ATOM 2107 O O . MET B 1 125 ? -0.218 -6.84 -16.891 1 96.56 125 MET B O 1
ATOM 2111 N N . PHE B 1 126 ? -1.573 -6.008 -15.336 1 97.88 126 PHE B N 1
ATOM 2112 C CA . PHE B 1 126 ? -2.607 -6.988 -15.633 1 97.88 126 PHE B CA 1
ATOM 2113 C C . PHE B 1 126 ? -3.674 -6.391 -16.547 1 97.88 126 PHE B C 1
ATOM 2115 O O . PHE B 1 126 ? -4.512 -7.117 -17.094 1 97.88 126 PHE B O 1
ATOM 2122 N N . GLY B 1 127 ? -3.584 -5.094 -16.766 1 94.44 127 GLY B N 1
ATOM 2123 C CA . GLY B 1 127 ? -4.703 -4.383 -17.375 1 94.44 127 GLY B CA 1
ATOM 2124 C C . GLY B 1 127 ? -5.738 -3.941 -16.359 1 94.44 127 GLY B C 1
ATOM 2125 O O . GLY B 1 127 ? -5.668 -4.312 -15.18 1 94.44 127 GLY B O 1
ATOM 2126 N N . PRO B 1 128 ? -6.621 -3.055 -16.812 1 90.88 128 PRO B N 1
ATOM 2127 C CA . PRO B 1 128 ? -7.621 -2.543 -15.867 1 90.88 128 PRO B CA 1
ATOM 2128 C C . PRO B 1 128 ? -8.555 -3.635 -15.344 1 90.88 128 PRO B C 1
ATOM 2130 O O . PRO B 1 128 ? -9.023 -4.477 -16.125 1 90.88 128 PRO B O 1
ATOM 2133 N N . SER B 1 129 ? -8.516 -3.471 -14.023 1 84.75 129 SER B N 1
ATOM 2134 C CA . SER B 1 129 ? -9.664 -4.176 -13.461 1 84.75 129 SER B CA 1
ATOM 2135 C C . SER B 1 129 ? -10.922 -3.324 -13.531 1 84.75 129 SER B C 1
ATOM 2137 O O . SER B 1 129 ? -10.852 -2.105 -13.695 1 84.75 129 SER B O 1
ATOM 2139 N N . HIS B 1 130 ? -12.125 -3.812 -13.688 1 91.62 130 HIS B N 1
ATOM 2140 C CA . HIS B 1 130 ? -13.367 -3.049 -13.695 1 91.62 130 HIS B CA 1
ATOM 2141 C C . HIS B 1 130 ? -13.992 -3.021 -12.305 1 91.62 130 HIS B C 1
ATOM 2143 O O . HIS B 1 130 ? -15.172 -2.68 -12.164 1 91.62 130 HIS B O 1
ATOM 2149 N N . CYS B 1 131 ? -13.07 -3.273 -11.359 1 94.06 131 CYS B N 1
ATOM 2150 C CA . CYS B 1 131 ? -13.578 -3.271 -9.992 1 94.06 131 CYS B CA 1
ATOM 2151 C C . CYS B 1 131 ? -13.508 -1.874 -9.391 1 94.06 131 CYS B C 1
ATOM 2153 O O . CYS B 1 131 ? -12.562 -1.129 -9.648 1 94.06 131 CYS B O 1
ATOM 2155 N N . LYS B 1 132 ? -14.422 -1.558 -8.562 1 89.19 132 LYS B N 1
ATOM 2156 C CA . LYS B 1 132 ? -14.43 -0.259 -7.895 1 89.19 132 LYS B CA 1
ATOM 2157 C C . LYS B 1 132 ? -13.859 -0.362 -6.48 1 89.19 132 LYS B C 1
ATOM 2159 O O . LYS B 1 132 ? -13.391 0.631 -5.922 1 89.19 132 LYS B O 1
ATOM 2164 N N . LYS B 1 133 ? -13.969 -1.568 -5.91 1 89.44 133 LYS B N 1
ATOM 2165 C CA . LYS B 1 133 ? -13.5 -1.79 -4.547 1 89.44 133 LYS B CA 1
ATOM 2166 C C . LYS B 1 133 ? -13 -3.219 -4.363 1 89.44 133 LYS B C 1
ATOM 2168 O O . LYS B 1 133 ? -13.219 -4.074 -5.227 1 89.44 133 LYS B O 1
ATOM 2173 N N . ASP B 1 134 ? -12.242 -3.441 -3.283 1 92.31 134 ASP B N 1
ATOM 2174 C CA . ASP B 1 134 ? -11.805 -4.766 -2.85 1 92.31 134 ASP B CA 1
ATOM 2175 C C . ASP B 1 134 ? -10.938 -5.434 -3.916 1 92.31 134 ASP B C 1
ATOM 2177 O O . ASP B 1 134 ? -11.102 -6.625 -4.195 1 92.31 134 ASP B O 1
ATOM 2181 N N . ILE B 1 135 ? -10.133 -4.66 -4.512 1 96.12 135 ILE B N 1
ATOM 2182 C CA . ILE B 1 135 ? -9.234 -5.184 -5.535 1 96.12 135 ILE B CA 1
ATOM 2183 C C . ILE B 1 135 ? -8.148 -6.031 -4.887 1 96.12 135 ILE B C 1
ATOM 2185 O O . ILE B 1 135 ? -7.594 -5.656 -3.852 1 96.12 135 ILE B O 1
ATOM 2189 N N . LYS B 1 136 ? -7.914 -7.172 -5.48 1 97.81 136 LYS B N 1
ATOM 2190 C CA . LYS B 1 136 ? -6.828 -8.023 -5.004 1 97.81 136 LYS B CA 1
ATOM 2191 C C . LYS B 1 136 ? -6.336 -8.953 -6.109 1 97.81 136 LYS B C 1
ATOM 2193 O O . LYS B 1 136 ? -6.957 -9.055 -7.168 1 97.81 136 LYS B O 1
ATOM 2198 N N . LEU B 1 137 ? -5.227 -9.547 -5.895 1 98.38 137 LEU B N 1
ATOM 2199 C CA . LEU B 1 137 ? -4.684 -10.625 -6.719 1 98.38 137 LEU B CA 1
ATOM 2200 C C . LEU B 1 137 ? -4.621 -11.93 -5.934 1 98.38 137 LEU B C 1
ATOM 2202 O O . LEU B 1 137 ? -4.074 -11.969 -4.828 1 98.38 137 LEU B O 1
ATOM 2206 N N . ILE B 1 138 ? -5.266 -12.945 -6.52 1 98.62 138 ILE B N 1
ATOM 2207 C CA . ILE B 1 138 ? -5.102 -14.289 -5.98 1 98.62 138 ILE B CA 1
ATOM 2208 C C . ILE B 1 138 ? -4.445 -15.188 -7.027 1 98.62 138 ILE B C 1
ATOM 2210 O O . ILE B 1 138 ? -4.812 -15.148 -8.203 1 98.62 138 ILE B O 1
ATOM 2214 N N . VAL B 1 139 ? -3.496 -15.953 -6.586 1 98.81 139 VAL B N 1
ATOM 2215 C CA . VAL B 1 139 ? -2.826 -16.938 -7.426 1 98.81 139 VAL B CA 1
ATOM 2216 C C . VAL B 1 139 ? -2.789 -18.281 -6.703 1 98.81 139 VAL B C 1
ATOM 2218 O O . VAL B 1 139 ? -2.396 -18.359 -5.539 1 98.81 139 VAL B O 1
ATOM 2221 N N . VAL B 1 140 ? -3.26 -19.266 -7.32 1 98.75 140 VAL B N 1
ATOM 2222 C CA . VAL B 1 140 ? -3.121 -20.641 -6.867 1 98.75 140 VAL B CA 1
ATOM 2223 C C . VAL B 1 140 ? -2.176 -21.406 -7.797 1 98.75 140 VAL B C 1
ATOM 2225 O O . VAL B 1 140 ? -2.316 -21.344 -9.023 1 98.75 140 VAL B O 1
ATOM 2228 N N . PHE B 1 141 ? -1.247 -22.094 -7.203 1 98.44 141 PHE B N 1
ATOM 2229 C CA . PHE B 1 141 ? -0.202 -22.656 -8.047 1 98.44 141 PHE B CA 1
ATOM 2230 C C . PHE B 1 141 ? 0.288 -23.984 -7.473 1 98.44 141 PHE B C 1
ATOM 2232 O O . PHE B 1 141 ? 0.137 -24.25 -6.277 1 98.44 141 PHE B O 1
ATOM 2239 N N . THR B 1 142 ? 0.856 -24.797 -8.328 1 98.12 142 THR B N 1
ATOM 2240 C CA . THR B 1 142 ? 1.393 -26.094 -7.961 1 98.12 142 THR B CA 1
ATOM 2241 C C . THR B 1 142 ? 2.918 -26.094 -8.023 1 98.12 142 THR B C 1
ATOM 2243 O O . THR B 1 142 ? 3.502 -25.656 -9.016 1 98.12 142 THR B O 1
ATOM 2246 N N . CYS B 1 143 ? 3.451 -26.5 -6.98 1 98 143 CYS B N 1
ATOM 2247 C CA . CYS B 1 143 ? 4.891 -26.719 -6.895 1 98 143 CYS B CA 1
ATOM 2248 C C . CYS B 1 143 ? 5.23 -28.203 -7.074 1 98 143 CYS B C 1
ATOM 2250 O O . CYS B 1 143 ? 4.617 -29.062 -6.441 1 98 143 CYS B O 1
ATOM 2252 N N . THR B 1 144 ? 6.191 -28.469 -7.914 1 97.69 144 THR B N 1
ATOM 2253 C CA . THR B 1 144 ? 6.633 -29.828 -8.18 1 97.69 144 THR B CA 1
ATOM 2254 C C . THR B 1 144 ? 8.141 -29.969 -7.984 1 97.69 144 THR B C 1
ATOM 2256 O O . THR B 1 144 ? 8.898 -29.078 -8.367 1 97.69 144 THR B O 1
ATOM 2259 N N . LYS B 1 145 ? 8.531 -31.062 -7.359 1 94.69 145 LYS B N 1
ATOM 2260 C CA . LYS B 1 145 ? 9.953 -31.312 -7.184 1 94.69 145 LYS B CA 1
ATOM 2261 C C . LYS B 1 145 ? 10.648 -31.531 -8.523 1 94.69 145 LYS B C 1
ATOM 2263 O O . LYS B 1 145 ? 10.18 -32.312 -9.359 1 94.69 145 LYS B O 1
ATOM 2268 N N . ALA B 1 146 ? 11.609 -30.703 -8.789 1 85.12 146 ALA B N 1
ATOM 2269 C CA . ALA B 1 146 ? 12.336 -30.781 -10.055 1 85.12 146 ALA B CA 1
ATOM 2270 C C . ALA B 1 146 ? 13.227 -32 -10.109 1 85.12 146 ALA B C 1
ATOM 2272 O O . ALA B 1 146 ? 13.695 -32.5 -9.078 1 85.12 146 ALA B O 1
#

Nearest PDB structures (foldseek):
  5iaz-assembly1_A  TM=7.171E-01  e=5.323E-06  Oryza sativa Indica Group
  5h4s-assembly1_A-2  TM=7.190E-01  e=7.966E-05  Toxopneustes pileolus
  8suf-assembly4_H  TM=6.527E-01  e=2.990E-04  Caenorhabditis elegans
  2zx0-assembly1_A  TM=6.954E-01  e=3.313E-03  Oncorhynchus keta
  5iaz-assembly1_A  TM=7.172E-01  e=4.379E-06  Oryza sativa Indica Group

Radius of gyration: 48.08 Å; Cα contacts (8 Å, |Δi|>4): 517; chains: 2; bounding box: 66×123×139 Å

Sequence (292 aa):
MDTSHCHYQGYILLLVLLYSSMFDVASNIDISSDARGSKTDSNPKQYVNCGNYEVKRRQMTVSCSKSAEYIITKINFADYGNPTGCSEDHKVSRHGNCGAPDTLRIVKKNCLGKQKCELYVSDEMFGPSHCKKDIKLIVVFTCTKAMDTSHCHYQGYILLLVLLYSSMFDVASNIDISSDARGSKTDSNPKQYVNCGNYEVKRRQMTVSCSKSAEYIITKINFADYGNPTGCSEDHKVSRHGNCGAPDTLRIVKKNCLGKQKCELYVSDEMFGPSHCKKDIKLIVVFTCTKA

pLDDT: mean 76.83, std 29.75, range [20.02, 98.94]

=== Feature glossary ===
Legend for the data blocks above and below:

— What the protein is —

The amino-acid sequence is the protein's primary structure: the linear order of residues from the N-terminus to the C-terminus, written in one-letter code. Everything else here — the 3D coordinates, the secondary structure, the domain annotations — is ultimately a consequence of this string.

Functional annotations link the protein to curated databases. InterPro entries identify conserved domains and families by matching the sequence against member-database signatures (Pfam, PROSITE, CDD, …). Gene Ontology (GO) terms describe molecular function, biological process, and cellular component in a controlled vocabulary. CATH places the structure in a hierarchical fold classification (Class/Architecture/Topology/Homologous-superfamily). The organism is the source species.

— Where its atoms are —

Atomic coordinates in PDBx/mmCIF format — the same representation the Protein Data Bank distributes. Each line of the _atom_site loop places one backbone atom in Cartesian space (units: ångströms, origin: arbitrary).

The six renders are orthographic views along the three Cartesian axes in both directions. Representation (cartoon, sticks, or surface) and color scheme (sequence-rainbow or by-chain) vary across proteins so the training set covers all the common visualization conventions.

— Local backbone conformation —

Eight-state secondary structure (DSSP): H is the canonical α-helix, G the tighter 3₁₀-helix, I the wider π-helix; E/B are β-structure, T and S are turns and bends, and '-' is everything else. DSSP derives these from the pattern of main-chain N–H···O=C hydrogen bonds, not from the sequence.

Three-state secondary structure (P-SEA) collapses the eight DSSP classes into helix (a), strand (b), and coil (c). P-SEA assigns these from Cα geometry alone — distances and angles — without requiring backbone oxygens, so it works on any Cα trace.

φ (phi) and ψ (psi) are the two rotatable backbone dihedrals per residue: φ is the C(i-1)–N–Cα–C torsion, ψ is the N–Cα–C–N(i+1) torsion, both in degrees on (−180°, 180°]. α-helical residues cluster near (−60°, −45°); β-strand residues near (−120°, +130°). A Ramachandran plot is simply a scatter of (φ, ψ) for every residue.

— Global shape and packing —

The geometric summary reports three shape descriptors. Rg (radius of gyration) measures how spread out the Cα atoms are about their centre of mass; compact globular proteins have small Rg, elongated or unfolded ones large. Cα contacts (<8 Å, |i−j|>4) count long-range residue pairs in spatial proximity — high for tightly packed folds, near zero for rods or random coil. The bounding-box extents give the protein's footprint along x, y, z in Å.

SASA measures how much of the protein is reachable by solvent. It is computed by rolling a water-sized probe over the atomic surface and summing the exposed area (Å²). Per-residue SASA disti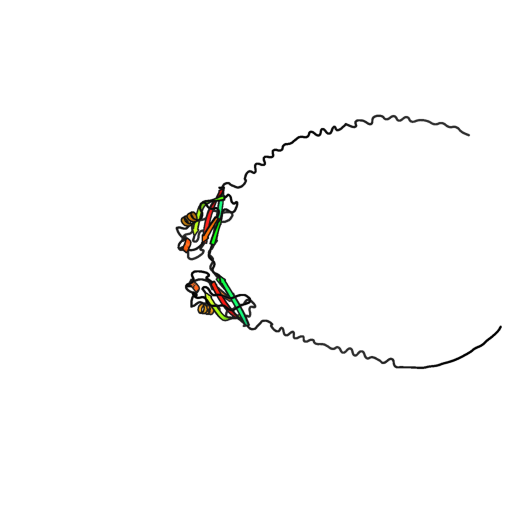nguishes core (buried, low SASA) from surface (exposed, high SASA) residues; total SASA is a whole-molecule size measure.

Plot images: a contact map (which residues are close in 3D, as an N×N binary image), a Ramachandran scatter (backbone torsion angles, revealing secondary-structure composition at a glance), and — for AlphaFold structures — a PAE heatmap (pairwise prediction confidence).

— Structural neighborhood —

A 3Di character summarizes, for each residue, the relative orientation of the Cα frame of its nearest spatial neighbor. Because it encodes fold topology rather than chemistry, 3Di alignments detect remote structural similarity that sequence alignment misses.

The Foldseek neighbor list gives the closest experimentally determined structures in the PDB, ranked by structural alignment. TM-score near 1 means near-identical fold; near 0.3 means only rough topology match. This is how one finds what a novel AlphaFold prediction most resembles in the solved-structure universe.

— Confidence and disorder —

For AlphaFold models, the B-factor field carries pLDDT — the model's own estimate of local accuracy on a 0–100 scale. Regions with pLDDT<50 should be treated as essentially unmodeled; they often correspond to intrinsically disordered segments.

Crystallographic B-factors measure how much each atom's electron density is smeared out, in Å². They rise in mobile loops and surface residues and fall in the buried interior. In AlphaFold models this column is repurposed to hold pLDDT instead.

Predicted Aligned Error (PAE) is an AlphaFold confidence matrix: entry (i, j) is the expected error in the position of residue j, in ångströms, when the prediction is superimposed on the true structure at residue i. Low PAE within a block of residues means that block is internally rigid and well-predicted; high PAE between two blocks means their relative placement is uncertain even if each block individually is confident.